Protein 5HN1 (pdb70)

GO terms:
  GO:0042802 identical protein binding (F, IPI)
  GO:0032715 negative regulation of interleukin-6 production (P, IGI)
  GO:0032720 negative regulation of tumor necrosis factor production (P, IGI)
  GO:0050727 regulation of inflammatory response (P, IGI)
  GO:0005576 extracellular region (C, EXP)
  GO:0005634 nucleus (C, EXP)
  GO:0032720 negative regulation of tumor necrosis factor production (P, IMP)
  GO:0005576 extracellular region (C, TAS)
  GO:0005654 nucleoplasm (C, TAS)
  GO:0005829 cytosol (C, TAS)
  GO:0005515 protein binding (F, IPI)
  GO:0005654 nucleoplasm (C, IDA)
  GO:0005829 cytosol (C, IDA)
  GO:0005634 nucleus (C, IPI)
  GO:0005737 cytoplasm (C, IPI)
  GO:0005149 interleukin-1 receptor binding (F, TAS)

Nearest PDB structures (foldseek):
  5hn1-assembly1_A  TM=1.006E+00  e=1.790E-30  Homo sapiens
  6ncu-assembly2_B  TM=9.871E-01  e=7.255E-25  Homo sapiens
  5hn1-assembly1_B  TM=9.601E-01  e=2.313E-24  Homo sapiens
  6ncu-assembly2_A-3  TM=9.778E-01  e=2.231E-23  Homo sapiens
  4p0l-assembly1_A  TM=8.828E-01  e=9.627E-11  Homo sapiens

Foldseek 3Di:
DFDDKDQAWAKFWKDFLLQWTWDADPNFIFTAGNDPPDDGWIKTKIFATAPPDDDPFATKMWIATPQQQKTWFWDQPVHDDIKIHIDRDGNNVLRPDDNVSNQRRIWHWDDDPQKTWTARSNDGLWTWFHDSDGGGGIITDNDDDDNSGRIIGTHHD/DDDDPFFWFKWWKAWPVCWTWDADPNFIFTARDDPPDDGWIKTKTFADDPVDDPPFATKIWIATPQQQKTWFWDDVHIKIHIDRHRNVVLSVDDNVSNQRRIWGWDAVQWIWTARRVDGLWTWFHDPDGGGGIIIDNDDRGRTIGIGGD

B-factor: mean 59.44, std 20.76, range [24.82, 154.14]

Structure (mmCIF, N/CA/C/O backbone):
data_5HN1
#
_entry.id   5HN1
#
_cell.length_a   59.578
_cell.length_b   103.505
_cell.length_c   77.531
_cell.angle_alpha   90.00
_cell.angle_beta   90.00
_cell.angle_gamma   90.00
#
_symmetry.space_group_name_H-M   'P 21 21 2'
#
loop_
_entity.id
_entity.type
_entity.pdbx_description
1 polymer Interleukin-37
2 non-polymer 'SULFATE ION'
3 water water
#
loop_
_atom_site.group_PDB
_atom_site.id
_atom_site.type_symbol
_atom_site.label_atom_id
_atom_site.label_alt_id
_atom_site.label_comp_id
_atom_site.label_asym_id
_atom_site.label_entity_id
_atom_site.label_seq_id
_atom_site.pdbx_PDB_ins_code
_atom_site.Cartn_x
_atom_site.Cartn_y
_atom_site.Cartn_z
_atom_site.occupancy
_atom_site.B_iso_or_equiv
_atom_site.auth_seq_id
_atom_site.auth_comp_id
_atom_site.auth_asym_id
_atom_site.auth_atom_id
_atom_site.pdbx_PDB_model_num
ATOM 1 N N . SER A 1 6 ? 15.965 26.407 60.106 1.00 74.47 49 SER A N 1
ATOM 2 C CA . SER A 1 6 ? 14.528 26.127 59.981 1.00 74.63 49 SER A CA 1
ATOM 3 C C . SER A 1 6 ? 13.903 25.891 61.361 1.00 74.75 49 SER A C 1
ATOM 4 O O . SER A 1 6 ? 14.490 25.133 62.139 1.00 72.57 49 SER A O 1
ATOM 7 N N . PRO A 1 7 ? 12.723 26.516 61.670 1.00 70.32 50 PRO A N 1
ATOM 8 C CA . PRO A 1 7 ? 12.102 26.333 62.998 1.00 67.47 50 PRO A CA 1
ATOM 9 C C . PRO A 1 7 ? 11.900 24.871 63.382 1.00 66.42 50 PRO A C 1
ATOM 10 O O . PRO A 1 7 ? 11.240 24.096 62.691 1.00 67.30 50 PRO A O 1
ATOM 14 N N . LYS A 1 8 ? 12.532 24.499 64.481 1.00 57.96 51 LYS A N 1
ATOM 15 C CA . LYS A 1 8 ? 12.440 23.169 65.031 1.00 56.03 51 LYS A CA 1
ATOM 16 C C . LYS A 1 8 ? 11.125 23.060 65.859 1.00 52.22 51 LYS A C 1
ATOM 17 O O . LYS A 1 8 ? 10.489 24.070 66.186 1.00 47.41 51 LYS A O 1
ATOM 23 N N . VAL A 1 9 ? 10.704 21.825 66.122 1.00 47.99 52 VAL A N 1
ATOM 24 C CA . VAL A 1 9 ? 9.499 21.468 66.864 1.00 46.80 52 VAL A CA 1
ATOM 25 C C . VAL A 1 9 ? 9.611 22.011 68.316 1.00 48.73 52 VAL A C 1
ATOM 26 O O . VAL A 1 9 ? 10.655 21.878 68.959 1.00 46.91 52 VAL A O 1
ATOM 30 N N . LYS A 1 10 ? 8.531 22.688 68.780 1.00 43.02 53 LYS A N 1
ATOM 31 C CA . LYS A 1 10 ? 8.426 23.268 70.109 1.00 40.60 53 LYS A CA 1
ATOM 32 C C . LYS A 1 10 ? 7.424 22.453 70.906 1.00 43.63 53 LYS A C 1
ATOM 33 O O . LYS A 1 10 ? 6.452 21.957 70.340 1.00 43.70 53 LYS A O 1
ATOM 39 N N . ASN A 1 11 ? 7.717 22.228 72.195 1.00 39.56 54 ASN A N 1
ATOM 40 C CA . ASN A 1 11 ? 6.856 21.443 73.087 1.00 39.83 54 ASN A CA 1
ATOM 41 C C . ASN A 1 11 ? 5.838 22.304 73.856 1.00 40.13 54 ASN A C 1
ATOM 42 O O . ASN A 1 11 ? 6.056 23.489 74.094 1.00 36.50 54 ASN A O 1
ATOM 47 N N . LEU A 1 12 ? 4.732 21.673 74.254 1.00 38.90 55 LEU A N 1
ATOM 48 C CA . LEU A 1 12 ? 3.640 22.278 75.026 1.00 38.21 55 LEU A CA 1
ATOM 49 C C . LEU A 1 12 ? 3.347 21.463 76.290 1.00 43.37 55 LEU A C 1
ATOM 50 O O . LEU A 1 12 ? 2.541 21.902 77.115 1.00 43.44 55 LEU A O 1
ATOM 55 N N . ASN A 1 13 ? 3.961 20.259 76.441 1.00 39.68 56 ASN A N 1
ATOM 56 C CA . ASN A 1 13 ? 3.691 19.452 77.638 1.00 40.80 56 ASN A CA 1
ATOM 57 C C . ASN A 1 13 ? 4.938 19.490 78.515 1.00 45.11 56 ASN A C 1
ATOM 58 O O . ASN A 1 13 ? 5.968 18.928 78.149 1.00 44.18 56 ASN A O 1
ATOM 63 N N . PRO A 1 14 ? 4.913 20.285 79.597 1.00 42.70 57 PRO A N 1
ATOM 64 C CA . PRO A 1 14 ? 6.139 20.484 80.381 1.00 40.84 57 PRO A CA 1
ATOM 65 C C . PRO A 1 14 ? 6.673 19.259 81.110 1.00 46.47 57 PRO A C 1
ATOM 66 O O . PRO A 1 14 ? 5.917 18.399 81.558 1.00 47.09 57 PRO A O 1
ATOM 70 N N . LYS A 1 15 ? 8.019 19.191 81.186 1.00 43.48 58 LYS A N 1
ATOM 71 C CA . LYS A 1 15 ? 8.769 18.246 82.012 1.00 42.63 58 LYS A CA 1
ATOM 72 C C . LYS A 1 15 ? 8.834 18.909 83.378 1.00 43.02 58 LYS A C 1
ATOM 73 O O . LYS A 1 15 ? 9.032 20.123 83.460 1.00 38.96 58 LYS A O 1
ATOM 79 N N . LYS A 1 16 ? 8.576 18.138 84.430 1.00 41.84 59 LYS A N 1
ATOM 80 C CA . LYS A 1 16 ? 8.529 18.612 85.813 1.00 41.33 59 LYS A CA 1
ATOM 81 C C . LYS A 1 16 ? 9.645 17.968 86.611 1.00 41.97 59 LYS A C 1
ATOM 82 O O . LYS A 1 16 ? 9.802 16.748 86.584 1.00 42.04 59 LYS A O 1
ATOM 88 N N . PHE A 1 17 ? 10.447 18.786 87.291 1.00 36.60 60 PHE A N 1
ATOM 89 C CA . PHE A 1 17 ? 11.597 18.282 88.038 1.00 36.00 60 PHE A CA 1
ATOM 90 C C . PHE A 1 17 ? 12.113 19.279 89.044 1.00 40.62 60 PHE A C 1
ATOM 91 O O . PHE A 1 17 ? 11.865 20.482 88.943 1.00 38.98 60 PHE A O 1
ATOM 99 N N . SER A 1 18 ? 12.874 18.758 90.013 1.00 38.67 61 SER A N 1
ATOM 100 C CA . SER A 1 18 ? 13.614 19.563 90.969 1.00 37.24 61 SER A CA 1
ATOM 101 C C . SER A 1 18 ? 15.031 19.699 90.392 1.00 39.79 61 SER A C 1
ATOM 102 O O . SER A 1 18 ? 15.444 18.867 89.576 1.00 39.57 61 SER A O 1
ATOM 105 N N . ILE A 1 19 ? 15.754 20.768 90.753 1.00 36.64 62 ILE A N 1
ATOM 106 C CA . ILE A 1 19 ? 17.125 20.977 90.267 1.00 34.54 62 ILE A CA 1
ATOM 107 C C . ILE A 1 19 ? 18.101 20.918 91.453 1.00 37.81 62 ILE A C 1
ATOM 108 O O . ILE A 1 19 ? 17.910 21.605 92.450 1.00 37.48 62 ILE A O 1
ATOM 113 N N . HIS A 1 20 ? 19.137 20.083 91.333 1.00 35.22 63 HIS A N 1
ATOM 114 C CA . HIS A 1 20 ? 20.155 19.905 92.376 1.00 35.56 63 HIS A CA 1
ATOM 115 C C . HIS A 1 20 ? 21.518 20.169 91.779 1.00 38.92 63 HIS A C 1
ATOM 116 O O . HIS A 1 20 ? 21.757 19.738 90.652 1.00 37.93 63 HIS A O 1
ATOM 123 N N . ASP A 1 21 ? 22.417 20.873 92.495 1.00 35.66 64 ASP A N 1
ATOM 124 C CA . ASP A 1 21 ? 23.785 21.047 91.959 1.00 35.21 64 ASP A CA 1
ATOM 125 C C . ASP A 1 21 ? 24.592 19.788 92.339 1.00 40.89 64 ASP A C 1
ATOM 126 O O . ASP A 1 21 ? 24.023 18.875 92.946 1.00 41.48 64 ASP A O 1
ATOM 131 N N . GLN A 1 22 ? 25.893 19.711 92.006 1.00 39.85 65 GLN A N 1
ATOM 132 C CA . GLN A 1 22 ? 26.651 18.514 92.381 1.00 41.00 65 GLN A CA 1
ATOM 133 C C . GLN A 1 22 ? 27.379 18.734 93.706 1.00 48.37 65 GLN A C 1
ATOM 134 O O . GLN A 1 22 ? 28.123 17.855 94.130 1.00 50.41 65 GLN A O 1
ATOM 140 N N . ASP A 1 23 ? 27.104 19.874 94.398 1.00 46.17 66 ASP A N 1
ATOM 141 C CA . ASP A 1 23 ? 27.709 20.209 95.690 1.00 47.18 66 ASP A CA 1
ATOM 142 C C . ASP A 1 23 ? 26.669 20.237 96.846 1.00 51.81 66 ASP A C 1
ATOM 143 O O . ASP A 1 23 ? 26.692 21.124 97.712 1.00 50.17 66 ASP A O 1
ATOM 148 N N . HIS A 1 24 ? 25.780 19.222 96.850 1.00 50.38 67 HIS A N 1
ATOM 149 C CA . HIS A 1 24 ? 24.760 18.927 97.867 1.00 51.53 67 HIS A CA 1
ATOM 150 C C . HIS A 1 24 ? 23.742 20.080 98.104 1.00 52.89 67 HIS A C 1
ATOM 151 O O . HIS A 1 24 ? 23.326 20.322 99.246 1.00 52.98 67 HIS A O 1
ATOM 158 N N . LYS A 1 25 ? 23.320 20.762 97.028 1.00 44.64 68 LYS A N 1
ATOM 159 C CA . LYS A 1 25 ? 22.361 21.844 97.195 1.00 42.77 68 LYS A CA 1
ATOM 160 C C . LYS A 1 25 ? 21.189 21.659 96.246 1.00 44.02 68 LYS A C 1
ATOM 161 O O . LYS A 1 25 ? 21.363 21.107 95.172 1.00 44.20 68 LYS A O 1
ATOM 167 N N . VAL A 1 26 ? 19.999 22.091 96.662 1.00 38.74 69 VAL A N 1
ATOM 168 C CA . VAL A 1 26 ? 18.771 22.026 95.872 1.00 37.20 69 VAL A CA 1
ATOM 169 C C . VAL A 1 26 ? 18.209 23.464 95.746 1.00 42.16 69 VAL A C 1
ATOM 170 O O . VAL A 1 26 ? 18.333 24.277 96.680 1.00 43.62 69 VAL A O 1
ATOM 174 N N . LEU A 1 27 ? 17.567 23.753 94.616 1.00 36.26 70 LEU A N 1
ATOM 175 C CA . LEU A 1 27 ? 16.994 25.073 94.338 1.00 35.06 70 LEU A CA 1
ATOM 176 C C . LEU A 1 27 ? 15.582 25.212 94.885 1.00 40.74 70 LEU A C 1
ATOM 177 O O . LEU A 1 27 ? 14.745 24.318 94.715 1.00 41.73 70 LEU A O 1
ATOM 182 N N . VAL A 1 28 ? 15.337 26.336 95.575 1.00 37.34 71 VAL A N 1
ATOM 183 C CA . VAL A 1 28 ? 14.053 26.681 96.179 1.00 39.54 71 VAL A CA 1
ATOM 184 C C . VAL A 1 28 ? 13.778 28.165 95.913 1.00 43.63 71 VAL A C 1
ATOM 185 O O . VAL A 1 28 ? 14.696 28.942 95.613 1.00 40.15 71 VAL A O 1
ATOM 189 N N . LEU A 1 29 ? 12.505 28.527 95.999 1.00 44.19 72 LEU A N 1
ATOM 190 C CA . LEU A 1 29 ? 12.014 29.895 95.870 1.00 46.56 72 LEU A CA 1
ATOM 191 C C . LEU A 1 29 ? 11.892 30.492 97.266 1.00 53.76 72 LEU A C 1
ATOM 192 O O . LEU A 1 29 ? 11.293 29.859 98.121 1.00 55.13 72 LEU A O 1
ATOM 197 N N . ASP A 1 30 ? 12.550 31.633 97.526 1.00 51.67 73 ASP A N 1
ATOM 198 C CA . ASP A 1 30 ? 12.513 32.309 98.808 1.00 55.33 73 ASP A CA 1
ATOM 199 C C . ASP A 1 30 ? 12.227 33.789 98.574 1.00 64.09 73 ASP A C 1
ATOM 200 O O . ASP A 1 30 ? 13.061 34.508 98.020 1.00 64.46 73 ASP A O 1
ATOM 205 N N . SER A 1 31 ? 11.015 34.227 98.962 1.00 64.58 74 SER A N 1
ATOM 206 C CA . SER A 1 31 ? 10.507 35.596 98.781 1.00 66.00 74 SER A CA 1
ATOM 207 C C . SER A 1 31 ? 10.733 36.068 97.314 1.00 64.14 74 SER A C 1
ATOM 208 O O . SER A 1 31 ? 11.389 37.087 97.064 1.00 64.03 74 SER A O 1
ATOM 211 N N . GLY A 1 32 ? 10.241 35.262 96.375 1.00 55.83 75 GLY A N 1
ATOM 212 C CA . GLY A 1 32 ? 10.328 35.530 94.943 1.00 53.82 75 GLY A CA 1
ATOM 213 C C . GLY A 1 32 ? 11.689 35.353 94.287 1.00 55.64 75 GLY A C 1
ATOM 214 O O . GLY A 1 32 ? 11.828 35.629 93.090 1.00 53.98 75 GLY A O 1
ATOM 215 N N . ASN A 1 33 ? 12.710 34.912 95.053 1.00 51.21 76 ASN A N 1
ATOM 216 C CA . ASN A 1 33 ? 14.048 34.689 94.520 1.00 48.51 76 ASN A CA 1
ATOM 217 C C . ASN A 1 33 ? 14.463 33.256 94.620 1.00 48.20 76 ASN A C 1
ATOM 218 O O . ASN A 1 33 ? 14.260 32.601 95.630 1.00 49.81 76 ASN A O 1
ATOM 223 N N . LEU A 1 34 ? 15.074 32.784 93.569 1.00 42.63 77 LEU A N 1
ATOM 224 C CA . LEU A 1 34 ? 15.624 31.446 93.470 1.00 40.93 77 LEU A CA 1
ATOM 225 C C . LEU A 1 34 ? 16.973 31.394 94.228 1.00 41.19 77 LEU A C 1
ATOM 226 O O . LEU A 1 34 ? 17.834 32.240 93.999 1.00 40.32 77 LEU A O 1
ATOM 231 N N . ILE A 1 35 ? 17.092 30.468 95.201 1.00 36.47 78 ILE A N 1
ATOM 232 C CA . ILE A 1 35 ? 18.280 30.244 96.041 1.00 36.29 78 ILE A CA 1
ATOM 233 C C . ILE A 1 35 ? 18.582 28.739 96.055 1.00 40.21 78 ILE A C 1
ATOM 234 O O . ILE A 1 35 ? 17.698 27.940 95.752 1.00 40.31 78 ILE A O 1
ATOM 239 N N . ALA A 1 36 ? 19.824 28.358 96.384 1.00 37.09 79 ALA A N 1
ATOM 240 C CA . ALA A 1 36 ? 20.235 26.964 96.567 1.00 36.00 79 ALA A CA 1
ATOM 241 C C . ALA A 1 36 ? 20.527 26.754 98.055 1.00 42.57 79 ALA A C 1
ATOM 242 O O . ALA A 1 36 ? 21.288 27.498 98.664 1.00 43.34 79 ALA A O 1
ATOM 244 N N . VAL A 1 37 ? 19.838 25.802 98.650 1.00 39.93 80 VAL A N 1
ATOM 245 C CA . VAL A 1 37 ? 19.914 25.483 100.071 1.00 40.02 80 VAL A CA 1
ATOM 246 C C . VAL A 1 37 ? 20.460 24.069 100.184 1.00 44.45 80 VAL A C 1
ATOM 247 O O . VAL A 1 37 ? 20.363 23.336 99.196 1.00 40.31 80 VAL A O 1
ATOM 251 N N . PRO A 1 38 ? 21.012 23.632 101.351 1.00 45.38 81 PRO A N 1
ATOM 252 C CA . PRO A 1 38 ? 21.495 22.240 101.427 1.00 46.20 81 PRO A CA 1
ATOM 253 C C . PRO A 1 38 ? 20.338 21.257 101.177 1.00 50.60 81 PRO A C 1
ATOM 254 O O . PRO A 1 38 ? 19.194 21.478 101.582 1.00 49.28 81 PRO A O 1
ATOM 258 N N . ASP A 1 39 ? 20.635 20.230 100.394 1.00 47.75 82 ASP A N 1
ATOM 259 C CA . ASP A 1 39 ? 19.693 19.211 99.958 1.00 47.89 82 ASP A CA 1
ATOM 260 C C . ASP A 1 39 ? 19.395 18.225 101.085 1.00 53.86 82 ASP A C 1
ATOM 261 O O . ASP A 1 39 ? 20.042 17.187 101.185 1.00 55.91 82 ASP A O 1
ATOM 266 N N . LYS A 1 40 ? 18.406 18.555 101.934 1.00 50.78 83 LYS A N 1
ATOM 267 C CA . LYS A 1 40 ? 17.979 17.752 103.084 1.00 51.92 83 LYS A CA 1
ATOM 268 C C . LYS A 1 40 ? 16.527 17.298 102.960 1.00 56.03 83 LYS A C 1
ATOM 269 O O . LYS A 1 40 ? 15.749 17.901 102.223 1.00 52.83 83 LYS A O 1
ATOM 275 N N . ASN A 1 41 ? 16.163 16.244 103.710 1.00 56.29 84 ASN A N 1
ATOM 276 C CA . ASN A 1 41 ? 14.827 15.636 103.761 1.00 58.10 84 ASN A CA 1
ATOM 277 C C . ASN A 1 41 ? 13.716 16.630 104.135 1.00 61.46 84 ASN A C 1
ATOM 278 O O . ASN A 1 41 ? 12.589 16.475 103.671 1.00 62.08 84 ASN A O 1
ATOM 283 N N . TYR A 1 42 ? 14.020 17.630 104.985 1.00 55.68 85 TYR A N 1
ATOM 284 C CA . TYR A 1 42 ? 13.024 18.609 105.434 1.00 54.55 85 TYR A CA 1
ATOM 285 C C . TYR A 1 42 ? 12.830 19.734 104.409 1.00 55.87 85 TYR A C 1
ATOM 286 O O . TYR A 1 42 ? 12.079 20.674 104.671 1.00 56.04 85 TYR A O 1
ATOM 295 N N . ILE A 1 43 ? 13.484 19.639 103.246 1.00 48.93 86 ILE A N 1
ATOM 296 C CA . ILE A 1 43 ? 13.349 20.662 102.235 1.00 46.78 86 ILE A CA 1
ATOM 297 C C . ILE A 1 43 ? 12.326 20.233 101.172 1.00 51.14 86 ILE A C 1
ATOM 298 O O . ILE A 1 43 ? 12.310 19.078 100.739 1.00 49.77 86 ILE A O 1
ATOM 303 N N . ARG A 1 44 ? 11.444 21.181 100.809 1.00 48.75 87 ARG A N 1
ATOM 304 C CA . ARG A 1 44 ? 10.444 21.072 99.749 1.00 48.38 87 ARG A CA 1
ATOM 305 C C . ARG A 1 44 ? 11.078 21.708 98.497 1.00 51.39 87 ARG A C 1
ATOM 306 O O . ARG A 1 44 ? 11.171 22.939 98.415 1.00 50.21 87 ARG A O 1
ATOM 314 N N . PRO A 1 45 ? 11.644 20.904 97.570 1.00 47.60 88 PRO A N 1
ATOM 315 C CA . PRO A 1 45 ? 12.309 21.499 96.395 1.00 44.68 88 PRO A CA 1
ATOM 316 C C . PRO A 1 45 ? 11.359 22.252 95.483 1.00 47.99 88 PRO A C 1
ATOM 317 O O . PRO A 1 45 ? 10.167 21.941 95.441 1.00 49.35 88 PRO A O 1
ATOM 321 N N . GLU A 1 46 ? 11.885 23.246 94.760 1.00 41.79 89 GLU A N 1
ATOM 322 C CA . GLU A 1 46 ? 11.104 23.968 93.770 1.00 40.25 89 GLU A CA 1
ATOM 323 C C . GLU A 1 46 ? 10.939 23.032 92.569 1.00 40.12 89 GLU A C 1
ATOM 324 O O . GLU A 1 46 ? 11.879 22.358 92.174 1.00 36.63 89 GLU A O 1
ATOM 330 N N . ILE A 1 47 ? 9.729 22.935 92.064 1.00 39.68 90 ILE A N 1
ATOM 331 C CA . ILE A 1 47 ? 9.394 22.083 90.943 1.00 39.46 90 ILE A CA 1
ATOM 332 C C . ILE A 1 47 ? 9.358 22.954 89.730 1.00 41.03 90 ILE A C 1
ATOM 333 O O . ILE A 1 47 ? 8.456 23.768 89.565 1.00 43.76 90 ILE A O 1
ATOM 338 N N . PHE A 1 48 ? 10.377 22.803 88.917 1.00 34.22 91 PHE A N 1
ATOM 339 C CA . PHE A 1 48 ? 10.555 23.465 87.644 1.00 32.94 91 PHE A CA 1
ATOM 340 C C . PHE A 1 48 ? 9.718 22.802 86.582 1.00 36.74 91 PHE A C 1
ATOM 341 O O . PHE A 1 48 ? 9.502 21.587 86.605 1.00 35.17 91 PHE A O 1
ATOM 349 N N . PHE A 1 49 ? 9.235 23.625 85.663 1.00 35.63 92 PHE A N 1
ATOM 350 C CA . PHE A 1 49 ? 8.462 23.245 84.481 1.00 36.59 92 PHE A CA 1
ATOM 351 C C . PHE A 1 49 ? 9.351 23.594 83.286 1.00 40.36 92 PHE A C 1
ATOM 352 O O . PHE A 1 49 ? 9.858 24.723 83.209 1.00 39.07 92 PHE A O 1
ATOM 360 N N . ALA A 1 50 ? 9.686 22.615 82.452 1.00 37.61 93 ALA A N 1
ATOM 361 C CA . ALA A 1 50 ? 10.580 22.946 81.326 1.00 37.37 93 ALA A CA 1
ATOM 362 C C . ALA A 1 50 ? 10.018 22.532 79.983 1.00 39.85 93 ALA A C 1
ATOM 363 O O . ALA A 1 50 ? 9.421 21.460 79.862 1.00 42.17 93 ALA A O 1
ATOM 365 N N . LEU A 1 51 ? 10.220 23.374 78.966 1.00 33.42 94 LEU A N 1
ATOM 366 C CA . LEU A 1 51 ? 9.761 23.057 77.615 1.00 31.80 94 LEU A CA 1
ATOM 367 C C . LEU A 1 51 ? 10.863 23.167 76.611 1.00 34.89 94 LEU A C 1
ATOM 368 O O . LEU A 1 51 ? 11.531 24.208 76.561 1.00 33.49 94 LEU A O 1
ATOM 373 N N . ALA A 1 52 ? 10.993 22.148 75.733 1.00 32.17 95 ALA A N 1
ATOM 374 C CA . ALA A 1 52 ? 11.891 22.240 74.591 1.00 33.80 95 ALA A CA 1
ATOM 375 C C . ALA A 1 52 ? 11.358 23.347 73.677 1.00 39.13 95 ALA A C 1
ATOM 376 O O . ALA A 1 52 ? 10.153 23.385 73.388 1.00 39.52 95 ALA A O 1
ATOM 378 N N . SER A 1 53 ? 12.229 24.268 73.277 1.00 34.36 96 SER A N 1
ATOM 379 C CA . SER A 1 53 ? 11.828 25.328 72.388 1.00 34.16 96 SER A CA 1
ATOM 380 C C . SER A 1 53 ? 12.728 25.269 71.131 1.00 42.91 96 SER A C 1
ATOM 381 O O . SER A 1 53 ? 13.292 24.214 70.802 1.00 44.73 96 SER A O 1
ATOM 384 N N . SER A 1 54 ? 12.806 26.363 70.402 1.00 39.56 97 SER A N 1
ATOM 385 C CA . SER A 1 54 ? 13.546 26.446 69.157 1.00 39.47 97 SER A CA 1
ATOM 386 C C . SER A 1 54 ? 14.239 27.782 69.090 1.00 44.54 97 SER A C 1
ATOM 387 O O . SER A 1 54 ? 13.739 28.768 69.647 1.00 42.82 97 SER A O 1
ATOM 390 N N . LEU A 1 55 ? 15.360 27.839 68.373 1.00 44.25 98 LEU A N 1
ATOM 391 C CA . LEU A 1 55 ? 16.077 29.083 68.140 1.00 46.31 98 LEU A CA 1
ATOM 392 C C . LEU A 1 55 ? 16.856 28.899 66.837 1.00 55.23 98 LEU A C 1
ATOM 393 O O . LEU A 1 55 ? 17.811 28.120 66.788 1.00 55.25 98 LEU A O 1
ATOM 398 N N . SER A 1 56 ? 16.373 29.529 65.758 1.00 55.44 99 SER A N 1
ATOM 399 C CA . SER A 1 56 ? 16.939 29.384 64.411 1.00 58.53 99 SER A CA 1
ATOM 400 C C . SER A 1 56 ? 18.343 29.968 64.283 1.00 66.39 99 SER A C 1
ATOM 401 O O . SER A 1 56 ? 19.136 29.454 63.502 1.00 66.39 99 SER A O 1
ATOM 404 N N . SER A 1 57 ? 18.642 31.026 65.044 1.00 65.70 100 SER A N 1
ATOM 405 C CA . SER A 1 57 ? 19.932 31.722 65.039 1.00 67.72 100 SER A CA 1
ATOM 406 C C . SER A 1 57 ? 21.053 30.964 65.799 1.00 72.52 100 SER A C 1
ATOM 407 O O . SER A 1 57 ? 22.214 31.373 65.685 1.00 73.20 100 SER A O 1
ATOM 410 N N . ALA A 1 58 ? 20.721 29.894 66.572 1.00 68.18 101 ALA A N 1
ATOM 411 C CA . ALA A 1 58 ? 21.698 29.116 67.364 1.00 67.82 101 ALA A CA 1
ATOM 412 C C . ALA A 1 58 ? 22.722 28.369 66.479 1.00 74.59 101 ALA A C 1
ATOM 413 O O . ALA A 1 58 ? 22.346 27.819 65.434 1.00 74.70 101 ALA A O 1
ATOM 415 N N . SER A 1 59 ? 24.015 28.341 66.907 1.00 71.35 102 SER A N 1
ATOM 416 C CA . SER A 1 59 ? 25.042 27.617 66.140 1.00 72.18 102 SER A CA 1
ATOM 417 C C . SER A 1 59 ? 25.115 26.134 66.608 1.00 73.65 102 SER A C 1
ATOM 418 O O . SER A 1 59 ? 24.471 25.739 67.602 1.00 70.66 102 SER A O 1
ATOM 421 N N . ALA A 1 60 ? 25.823 25.319 65.797 1.00 70.39 103 ALA A N 1
ATOM 422 C CA . ALA A 1 60 ? 25.978 23.862 65.849 1.00 69.63 103 ALA A CA 1
ATOM 423 C C . ALA A 1 60 ? 26.433 23.285 67.192 1.00 69.09 103 ALA A C 1
ATOM 424 O O . ALA A 1 60 ? 26.010 22.173 67.532 1.00 69.46 103 ALA A O 1
ATOM 426 N N . GLU A 1 61 ? 27.311 23.999 67.923 1.00 61.73 104 GLU A N 1
ATOM 427 C CA . GLU A 1 61 ? 27.921 23.515 69.156 1.00 59.31 104 GLU A CA 1
ATOM 428 C C . GLU A 1 61 ? 27.048 23.702 70.424 1.00 57.03 104 GLU A C 1
ATOM 429 O O . GLU A 1 61 ? 27.274 22.988 71.399 1.00 55.47 104 GLU A O 1
ATOM 435 N N . LYS A 1 62 ? 26.091 24.654 70.431 1.00 50.69 105 LYS A N 1
ATOM 436 C CA . LYS A 1 62 ? 25.191 24.914 71.581 1.00 47.51 105 LYS A CA 1
ATOM 437 C C . LYS A 1 62 ? 24.267 23.712 71.841 1.00 48.02 105 LYS A C 1
ATOM 438 O O . LYS A 1 62 ? 23.956 22.991 70.903 1.00 48.41 105 LYS A O 1
ATOM 444 N N . GLY A 1 63 ? 23.848 23.513 73.094 1.00 43.31 106 GLY A N 1
ATOM 445 C CA . GLY A 1 63 ? 22.937 22.435 73.480 1.00 42.67 106 GLY A CA 1
ATOM 446 C C . GLY A 1 63 ? 21.482 22.642 73.052 1.00 45.46 106 GLY A C 1
ATOM 447 O O . GLY A 1 63 ? 21.184 23.475 72.193 1.00 44.46 106 GLY A O 1
ATOM 448 N N . SER A 1 64 ? 20.562 21.890 73.657 1.00 41.08 107 SER A N 1
ATOM 449 C CA . SER A 1 64 ? 19.125 21.932 73.351 1.00 40.59 107 SER A CA 1
ATOM 450 C C . SER A 1 64 ? 18.439 23.193 73.915 1.00 39.65 107 SER A C 1
ATOM 451 O O . SER A 1 64 ? 18.404 23.349 75.139 1.00 37.12 107 SER A O 1
ATOM 454 N N . PRO A 1 65 ? 17.838 24.052 73.043 1.00 34.97 108 PRO A N 1
ATOM 455 C CA . PRO A 1 65 ? 17.114 25.241 73.550 1.00 33.86 108 PRO A CA 1
ATOM 456 C C . PRO A 1 65 ? 15.878 24.877 74.413 1.00 38.35 108 PRO A C 1
ATOM 457 O O . PRO A 1 65 ? 14.991 24.146 73.986 1.00 38.72 108 PRO A O 1
ATOM 461 N N . ILE A 1 66 ? 15.852 25.354 75.656 1.00 34.43 109 ILE A N 1
ATOM 462 C CA . ILE A 1 66 ? 14.730 25.071 76.562 1.00 34.16 109 ILE A CA 1
ATOM 463 C C . ILE A 1 66 ? 14.251 26.350 77.262 1.00 39.38 109 ILE A C 1
ATOM 464 O O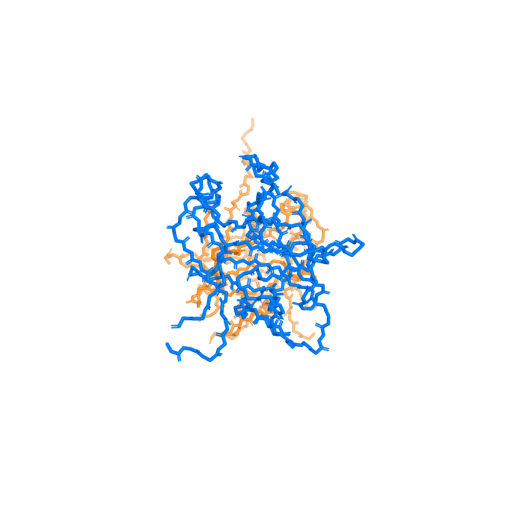 . ILE A 1 66 ? 15.002 27.325 77.406 1.00 38.89 109 ILE A O 1
ATOM 469 N N . LEU A 1 67 ? 12.981 26.327 77.669 1.00 37.34 110 LEU A N 1
ATOM 470 C CA . LEU A 1 67 ? 12.355 27.361 78.495 1.00 37.41 110 LEU A CA 1
ATOM 471 C C . LEU A 1 67 ? 12.166 26.774 79.874 1.00 39.65 110 LEU A C 1
ATOM 472 O O . LEU A 1 67 ? 11.908 25.574 79.968 1.00 39.51 110 LEU A O 1
ATOM 477 N N . LEU A 1 68 ? 12.350 27.585 80.937 1.00 35.64 111 LEU A N 1
ATOM 478 C CA . LEU A 1 68 ? 12.261 27.145 82.331 1.00 36.41 111 LEU A CA 1
ATOM 479 C C . LEU A 1 68 ? 11.344 28.000 83.148 1.00 41.24 111 LEU A C 1
ATOM 480 O O . LEU A 1 68 ? 11.528 29.219 83.235 1.00 42.14 111 LEU A O 1
ATOM 485 N N . GLY A 1 69 ? 10.378 27.357 83.766 1.00 36.77 112 GLY A N 1
ATOM 486 C CA . GLY A 1 69 ? 9.413 28.061 84.586 1.00 38.24 112 GLY A CA 1
ATOM 487 C C . GLY A 1 69 ? 9.387 27.581 86.017 1.00 41.08 112 GLY A C 1
ATOM 488 O O . GLY A 1 69 ? 9.809 26.456 86.307 1.00 38.30 112 GLY A O 1
ATOM 489 N N . VAL A 1 70 ? 8.913 28.452 86.916 1.00 39.47 113 VAL A N 1
ATOM 490 C CA . VAL A 1 70 ? 8.718 28.135 88.337 1.00 40.89 113 VAL A CA 1
ATOM 491 C C . VAL A 1 70 ? 7.278 28.427 88.719 1.00 43.30 113 VAL A C 1
ATOM 492 O O . VAL A 1 70 ? 6.559 29.055 87.933 1.00 42.07 113 VAL A O 1
ATOM 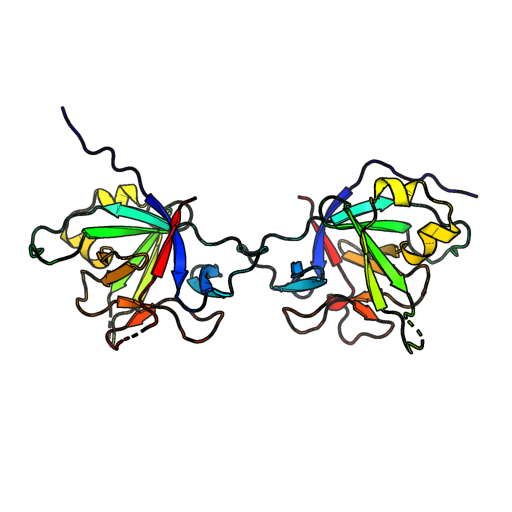496 N N . SER A 1 71 ? 6.859 27.959 89.930 1.00 43.10 114 SER A N 1
ATOM 497 C CA . SER A 1 71 ? 5.496 28.090 90.503 1.00 44.99 114 SER A CA 1
ATOM 498 C C . SER A 1 71 ? 4.449 27.646 89.482 1.00 50.24 114 SER A C 1
ATOM 499 O O . SER A 1 71 ? 3.611 28.448 89.054 1.00 51.23 114 SER A O 1
ATOM 502 N N . LYS A 1 72 ? 4.543 26.365 89.057 1.00 46.04 115 LYS A N 1
ATOM 503 C CA . LYS A 1 72 ? 3.688 25.706 88.058 1.00 46.94 115 LYS A CA 1
ATOM 504 C C . LYS A 1 72 ? 3.679 26.459 86.705 1.00 49.67 115 LYS A C 1
ATOM 505 O O . LYS A 1 72 ? 2.643 26.470 86.034 1.00 50.55 115 LYS A O 1
ATOM 511 N N . GLY A 1 73 ? 4.820 27.070 86.335 1.00 42.50 116 GLY A N 1
ATOM 512 C CA . GLY A 1 73 ? 4.985 27.841 85.108 1.00 40.16 116 GLY A CA 1
ATOM 513 C C . GLY A 1 73 ? 4.339 29.211 85.129 1.00 45.50 116 GLY A C 1
ATOM 514 O O . GLY A 1 73 ? 3.932 29.709 84.087 1.00 47.52 116 GLY A O 1
ATOM 515 N N . GLU A 1 74 ? 4.224 29.834 86.299 1.00 43.58 117 GLU A N 1
ATOM 516 C CA . GLU A 1 74 ? 3.620 31.169 86.440 1.00 44.35 117 GLU A CA 1
ATOM 517 C C . GLU A 1 74 ? 4.682 32.250 86.379 1.00 47.69 117 GLU A C 1
ATOM 518 O O . GLU A 1 74 ? 4.349 33.419 86.172 1.00 47.29 117 GLU A O 1
ATOM 524 N N . PHE A 1 75 ? 5.968 31.854 86.583 1.00 43.38 118 PHE A N 1
ATOM 525 C CA . PHE A 1 75 ? 7.123 32.722 86.453 1.00 42.60 118 PHE A CA 1
ATOM 526 C C . PHE A 1 75 ? 8.134 32.035 85.557 1.00 46.24 118 PHE A C 1
ATOM 527 O O . PHE A 1 75 ? 8.328 30.824 85.676 1.00 46.13 118 PHE A O 1
ATOM 535 N N . CYS A 1 76 ? 8.814 32.796 84.697 1.00 40.88 119 CYS A N 1
ATOM 536 C CA . CYS A 1 76 ? 9.807 32.196 83.828 1.00 39.15 119 CYS A CA 1
ATOM 537 C C . CYS A 1 76 ? 11.203 32.852 84.017 1.00 40.11 119 CYS A C 1
ATOM 538 O O . CYS A 1 76 ? 11.314 34.070 84.212 1.00 37.39 119 CYS A O 1
ATOM 541 N N . LEU A 1 77 ? 12.256 32.009 84.001 1.00 35.93 120 LEU A N 1
ATOM 542 C CA . LEU A 1 77 ? 13.653 32.432 84.125 1.00 35.72 120 LEU A CA 1
ATOM 543 C C . LEU A 1 77 ? 14.129 33.085 82.853 1.00 38.35 120 LEU A C 1
ATOM 544 O O . LEU A 1 77 ? 13.846 32.578 81.767 1.00 36.59 120 LEU A O 1
ATOM 549 N N . TYR A 1 78 ? 14.861 34.188 82.968 1.00 34.83 121 TYR A N 1
ATOM 550 C CA . TYR A 1 78 ? 15.489 34.793 81.802 1.00 34.53 121 TYR A CA 1
ATOM 551 C C . TYR A 1 78 ? 16.877 35.371 82.194 1.00 38.58 121 TYR A C 1
ATOM 552 O O . TYR A 1 78 ? 17.169 35.514 83.374 1.00 35.81 121 TYR A O 1
ATOM 561 N N . CYS A 1 79 ? 17.720 35.682 81.200 1.00 39.58 122 CYS A N 1
ATOM 562 C CA . CYS A 1 79 ? 19.032 36.259 81.450 1.00 42.00 122 CYS A CA 1
ATOM 563 C C . CYS A 1 79 ? 19.180 37.532 80.620 1.00 48.10 122 CYS A C 1
ATOM 564 O O . CYS A 1 79 ? 18.941 37.490 79.429 1.00 47.83 122 CYS A O 1
ATOM 567 N N . ASP A 1 80 ? 19.509 38.675 81.264 1.00 47.92 123 ASP A N 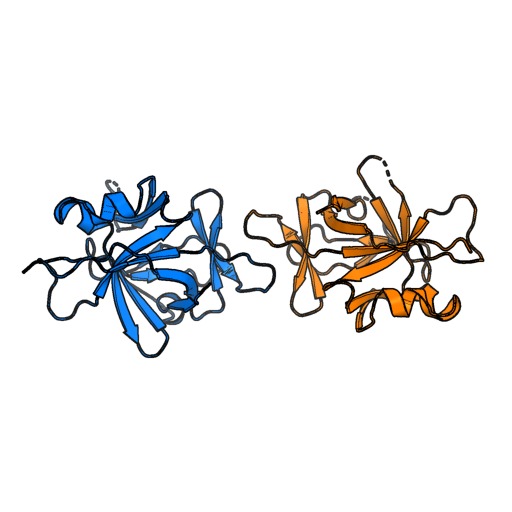1
ATOM 568 C CA . ASP A 1 80 ? 19.692 39.957 80.574 1.00 50.35 123 ASP A CA 1
ATOM 569 C C . ASP A 1 80 ? 20.694 40.861 81.320 1.00 55.31 123 ASP A C 1
ATOM 570 O O . ASP A 1 80 ? 21.005 40.611 82.473 1.00 52.84 123 ASP A O 1
ATOM 575 N N . LYS A 1 81 ? 21.199 41.896 80.637 1.00 57.36 124 LYS A N 1
ATOM 576 C CA . LYS A 1 81 ? 22.089 42.928 81.175 1.00 60.59 124 LYS A CA 1
ATOM 577 C C . LYS A 1 81 ? 21.213 44.127 81.542 1.00 70.40 124 LYS A C 1
ATOM 578 O O . LYS A 1 81 ? 20.953 44.987 80.694 1.00 71.99 124 LYS A O 1
ATOM 584 N N . ASP A 1 82 ? 20.688 44.129 82.787 1.00 69.09 125 ASP A N 1
ATOM 585 C CA . ASP A 1 82 ? 19.789 45.164 83.302 1.00 115.67 125 ASP A CA 1
ATOM 586 C C . ASP A 1 82 ? 20.531 46.488 83.504 1.00 145.80 125 ASP A C 1
ATOM 587 O O . ASP A 1 82 ? 19.939 47.562 83.419 1.00 109.39 125 ASP A O 1
ATOM 592 N N . GLY A 1 84 ? 22.155 50.067 82.803 1.00 97.17 127 GLY A N 1
ATOM 593 C CA . GLY A 1 84 ? 23.593 50.248 82.653 1.00 97.96 127 GLY A CA 1
ATOM 594 C C . GLY A 1 84 ? 24.432 49.290 83.480 1.00 100.72 127 GLY A C 1
ATOM 595 O O . GLY A 1 84 ? 25.413 49.708 84.106 1.00 101.92 127 GLY A O 1
ATOM 596 N N . GLN A 1 85 ? 24.059 47.988 83.477 1.00 94.01 128 GLN A N 1
ATOM 597 C CA . GLN A 1 85 ? 24.763 46.923 84.200 1.00 91.10 128 GLN A CA 1
ATOM 598 C C . GLN A 1 85 ? 25.989 46.449 83.422 1.00 93.62 128 GLN A C 1
ATOM 599 O O . GLN A 1 85 ? 26.006 46.514 82.189 1.00 93.67 128 GLN A O 1
ATOM 605 N N . SER A 1 86 ? 27.007 45.963 84.149 1.00 88.54 129 SER A N 1
ATOM 606 C CA . SER A 1 86 ? 28.272 45.492 83.581 1.00 87.47 129 SER A CA 1
ATOM 607 C C . SER A 1 86 ? 28.189 44.053 83.067 1.00 85.92 129 SER A C 1
ATOM 608 O O . SER A 1 86 ? 28.786 43.740 82.033 1.00 86.51 129 SER A O 1
ATOM 611 N N . HIS A 1 87 ? 27.475 43.179 83.799 1.00 76.26 130 HIS A N 1
ATOM 612 C CA . HIS A 1 87 ? 27.368 41.759 83.480 1.00 70.80 130 HIS A CA 1
ATOM 613 C C . HIS A 1 87 ? 25.912 41.270 83.379 1.00 66.48 130 HIS A C 1
ATOM 614 O O . HIS A 1 87 ? 25.034 41.852 84.016 1.00 66.55 130 HIS A O 1
ATOM 621 N N . PRO A 1 88 ? 25.637 40.160 82.642 1.00 55.83 131 PRO A N 1
ATOM 622 C CA . PRO A 1 88 ? 24.268 39.621 82.618 1.00 52.18 131 PRO A CA 1
ATOM 623 C C . PRO A 1 88 ? 23.849 39.077 83.985 1.00 50.46 131 PRO A C 1
ATOM 624 O O . PRO A 1 88 ? 24.708 3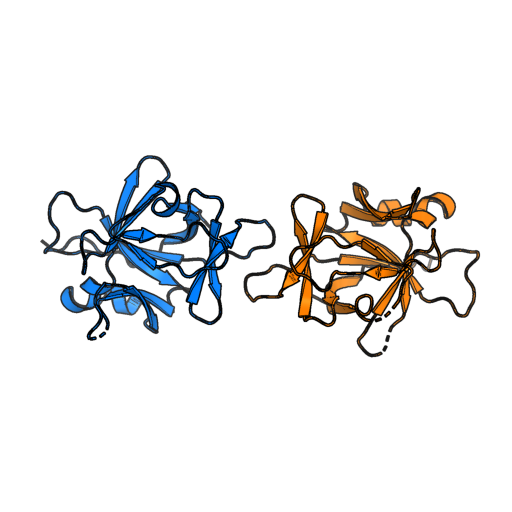8.724 84.791 1.00 47.89 131 PRO A O 1
ATOM 628 N N . SER A 1 89 ? 22.536 39.018 84.255 1.00 44.85 132 SER A N 1
ATOM 629 C CA . SER A 1 89 ? 22.060 38.442 85.503 1.00 43.61 132 SER A CA 1
ATOM 630 C C . SER A 1 89 ? 20.877 37.520 85.246 1.00 42.76 132 SER A C 1
ATOM 631 O O . SER A 1 89 ? 20.219 37.634 84.210 1.00 42.65 132 SER A O 1
ATOM 634 N N . LEU A 1 90 ? 20.661 36.557 86.167 1.00 36.34 133 LEU A N 1
ATOM 635 C CA . LEU A 1 90 ? 19.554 35.608 86.137 1.00 35.55 133 LEU A CA 1
ATOM 636 C C . LEU A 1 90 ? 18.348 36.249 86.823 1.00 42.74 133 LEU A C 1
ATOM 637 O O . LEU A 1 90 ? 18.499 36.765 87.922 1.00 44.09 133 LEU A O 1
ATOM 642 N N . GLN A 1 91 ? 17.179 36.273 86.155 1.00 39.85 134 GLN A N 1
ATOM 643 C CA . GLN A 1 91 ? 15.978 36.944 86.666 1.00 41.02 134 GLN A CA 1
ATOM 644 C C . GLN A 1 91 ? 14.683 36.133 86.446 1.00 44.57 134 GLN A C 1
ATOM 645 O O . GLN A 1 91 ? 14.703 35.103 85.777 1.00 44.31 134 GLN A O 1
ATOM 651 N N . LEU A 1 92 ? 13.571 36.605 87.030 1.00 41.24 135 LEU A N 1
ATOM 652 C CA . LEU A 1 92 ? 12.251 35.999 86.935 1.00 40.80 135 LEU A CA 1
ATOM 653 C C . LEU A 1 92 ? 11.240 37.005 86.492 1.00 46.61 135 LEU A C 1
ATOM 654 O O . LEU A 1 92 ? 11.189 38.119 87.020 1.00 49.13 135 LEU A O 1
ATOM 659 N N . LYS A 1 93 ? 10.429 36.612 85.517 1.00 42.72 136 LYS A N 1
ATOM 660 C CA . LYS A 1 93 ? 9.353 37.446 85.001 1.00 44.90 136 LYS A CA 1
ATOM 661 C C . LYS A 1 93 ? 8.025 36.775 85.285 1.00 48.95 136 LYS A C 1
ATOM 662 O O . LYS A 1 93 ? 7.893 35.562 85.077 1.00 46.45 136 LYS A O 1
ATOM 668 N N . LYS A 1 94 ? 7.037 37.559 85.736 1.00 47.31 137 LYS A N 1
ATOM 669 C CA . LYS A 1 94 ? 5.708 37.016 85.912 1.00 48.20 137 LYS A CA 1
ATOM 670 C C . LYS A 1 94 ? 5.076 36.906 84.514 1.00 54.08 137 LYS A C 1
ATOM 671 O O . LYS A 1 94 ? 4.613 37.899 83.944 1.00 57.07 137 LYS A O 1
ATOM 677 N N . GLU A 1 95 ? 5.141 35.699 83.949 1.00 49.06 138 GLU A N 1
ATOM 678 C CA . GLU A 1 95 ? 4.614 35.332 82.634 1.00 49.20 138 GLU A CA 1
ATOM 679 C C . GLU A 1 95 ? 4.328 33.823 82.622 1.00 50.04 138 GLU A C 1
ATOM 680 O O . GLU A 1 95 ? 5.127 33.038 83.153 1.00 47.96 138 GLU A O 1
ATOM 686 N N . LYS A 1 96 ? 3.214 33.417 82.005 1.00 45.51 139 LYS A N 1
ATOM 687 C CA . LYS A 1 96 ? 2.863 32.003 81.871 1.00 44.09 139 LYS A CA 1
ATOM 688 C C . LYS A 1 96 ? 3.785 31.326 80.869 1.00 46.29 139 LYS A C 1
ATOM 689 O O . LYS A 1 96 ? 3.980 31.842 79.766 1.00 45.77 139 LYS A O 1
ATOM 695 N N . LEU A 1 97 ? 4.348 30.168 81.260 1.00 41.09 140 LEU A N 1
ATOM 696 C CA . LEU A 1 97 ? 5.247 29.366 80.445 1.00 39.30 140 LEU A CA 1
ATOM 697 C C . LEU A 1 97 ? 4.600 29.003 79.098 1.00 44.82 140 LEU A C 1
ATOM 698 O O . LEU A 1 97 ? 5.265 29.081 78.063 1.00 43.43 140 LEU A O 1
ATOM 703 N N . MET A 1 98 ? 3.293 28.702 79.109 1.00 44.26 141 MET A N 1
ATOM 704 C CA . MET A 1 98 ? 2.500 28.377 77.917 1.00 46.59 141 MET A CA 1
ATOM 705 C C . MET A 1 98 ? 2.409 29.570 76.974 1.00 50.30 141 MET A C 1
ATOM 706 O O . MET A 1 98 ? 2.466 29.367 75.770 1.00 50.82 141 MET A O 1
ATOM 711 N N . LYS A 1 99 ? 2.293 30.807 77.507 1.00 46.96 142 LYS A N 1
ATOM 712 C CA . LYS A 1 99 ? 2.265 32.013 76.670 1.00 47.73 142 LYS A CA 1
ATOM 713 C C . LYS A 1 99 ? 3.622 32.226 76.061 1.00 48.99 142 LYS A C 1
ATOM 714 O O . LYS A 1 99 ? 3.705 32.510 74.879 1.00 50.52 142 LYS A O 1
ATOM 720 N N . LEU A 1 100 ? 4.690 32.085 76.868 1.00 42.49 143 LEU A N 1
ATOM 721 C CA . LEU A 1 100 ? 6.047 32.309 76.413 1.00 40.16 143 LEU A CA 1
ATOM 722 C C . LEU A 1 100 ? 6.428 31.345 75.250 1.00 43.07 143 LEU A C 1
ATOM 723 O O . LEU A 1 100 ? 7.041 31.787 74.270 1.00 43.44 143 LEU A O 1
ATOM 728 N N . ALA A 1 101 ? 6.010 30.075 75.330 1.00 37.79 144 ALA A N 1
ATOM 729 C CA . ALA A 1 101 ? 6.283 29.066 74.309 1.00 37.70 144 ALA A CA 1
ATOM 730 C C . ALA A 1 101 ? 5.686 29.431 72.932 1.00 44.66 144 ALA A C 1
ATOM 731 O O . ALA A 1 101 ? 6.273 29.111 71.895 1.00 44.63 144 ALA A O 1
ATOM 733 N N . ALA A 1 102 ? 4.529 30.107 72.932 1.00 43.33 145 ALA A N 1
ATOM 734 C CA . ALA A 1 102 ? 3.809 30.502 71.731 1.00 44.33 145 ALA A CA 1
ATOM 735 C C . ALA A 1 102 ? 4.205 31.921 71.255 1.00 47.97 145 ALA A C 1
ATOM 736 O O . ALA A 1 102 ? 3.585 32.453 70.340 1.00 48.02 145 ALA A O 1
ATOM 738 N N . GLN A 1 103 ? 5.249 32.507 71.842 1.00 46.24 146 GLN A N 1
ATOM 739 C CA . GLN A 1 103 ? 5.746 33.833 71.441 1.00 47.74 146 GLN A CA 1
ATOM 740 C C . GLN A 1 103 ? 6.708 33.703 70.277 1.00 51.36 146 GLN A C 1
ATOM 741 O O . GLN A 1 103 ? 7.269 32.624 70.070 1.00 49.11 146 GLN A O 1
ATOM 747 N N . LYS A 1 104 ? 6.947 34.820 69.556 1.00 50.09 147 LYS A N 1
ATOM 748 C CA . LYS A 1 104 ? 7.906 34.896 68.451 1.00 49.86 147 LYS A CA 1
ATOM 749 C C . LYS A 1 104 ? 9.318 34.714 69.018 1.00 50.48 147 LYS A C 1
ATOM 750 O O . LYS A 1 104 ? 9.551 35.026 70.177 1.00 48.48 147 LYS A O 1
ATOM 753 N N . GLU A 1 105 ? 10.237 34.190 68.210 1.00 48.04 148 GLU A N 1
ATOM 754 C CA . GLU A 1 105 ? 11.633 33.871 68.559 1.00 46.47 148 GLU A CA 1
ATOM 755 C C . GLU A 1 105 ? 12.386 35.019 69.278 1.00 51.04 148 GLU A C 1
ATOM 756 O O . GLU A 1 105 ? 13.102 34.764 70.260 1.00 48.56 148 GLU A O 1
ATOM 762 N N . SER A 1 106 ? 12.234 36.262 68.793 1.00 51.16 149 SER A N 1
ATOM 763 C CA . SER A 1 106 ? 12.916 37.418 69.386 1.00 51.85 149 SER A CA 1
ATOM 764 C C . SER A 1 106 ? 12.428 37.653 70.829 1.00 54.47 149 SER A C 1
ATOM 765 O O . SER A 1 106 ? 13.249 37.992 71.687 1.00 54.98 149 SER A O 1
ATOM 768 N N . ALA A 1 107 ? 11.117 37.418 71.105 1.00 49.11 150 ALA A N 1
ATOM 769 C CA . ALA A 1 107 ? 10.546 37.540 72.456 1.00 47.36 150 ALA A CA 1
ATOM 770 C C . ALA A 1 107 ? 11.015 36.388 73.389 1.00 49.85 150 ALA A C 1
ATOM 771 O O . ALA A 1 107 ? 11.206 36.617 74.578 1.00 49.80 150 ALA A O 1
ATOM 773 N N . ARG A 1 108 ? 11.171 35.160 72.858 1.00 44.69 151 ARG A N 1
ATOM 774 C CA . ARG A 1 108 ? 11.586 33.999 73.656 1.00 42.05 151 ARG A CA 1
ATOM 775 C C . ARG A 1 108 ? 13.081 34.019 73.996 1.00 44.44 151 ARG A C 1
ATOM 776 O O . ARG A 1 108 ? 13.429 33.508 75.036 1.00 43.25 151 ARG A O 1
ATOM 784 N N . ARG A 1 109 ? 13.959 34.519 73.085 1.00 41.95 152 ARG A N 1
ATOM 785 C CA . ARG A 1 109 ? 15.417 34.499 73.167 1.00 40.24 152 ARG A CA 1
ATOM 786 C C . ARG A 1 109 ? 15.961 34.785 74.600 1.00 43.35 152 ARG A C 1
ATOM 787 O O . ARG A 1 109 ? 16.658 33.902 75.103 1.00 40.24 152 ARG A O 1
ATOM 795 N N . PRO A 1 110 ? 15.610 35.904 75.307 1.00 40.83 153 PRO A N 1
ATOM 796 C CA . PRO A 1 110 ? 16.139 36.105 76.672 1.00 39.39 153 PRO A CA 1
ATOM 797 C C . PRO A 1 110 ? 15.838 34.967 77.644 1.00 40.59 153 PRO A C 1
ATOM 798 O O . PRO A 1 110 ? 16.577 34.771 78.596 1.00 39.06 153 PRO A O 1
ATOM 802 N N . PHE A 1 111 ? 14.791 34.194 77.369 1.00 36.19 154 PHE A N 1
ATOM 803 C CA . PHE A 1 111 ? 14.320 33.097 78.214 1.00 33.86 154 PHE A CA 1
ATOM 804 C C . PHE A 1 111 ? 14.890 31.746 77.816 1.00 35.80 154 PHE A C 1
ATOM 805 O O . PHE A 1 111 ? 14.658 30.770 78.520 1.00 33.99 154 PHE A O 1
ATOM 813 N N . ILE A 1 112 ? 15.575 31.665 76.682 1.00 35.25 155 ILE A N 1
ATOM 814 C CA . ILE A 1 112 ? 16.117 30.389 76.213 1.00 35.15 155 ILE A CA 1
ATOM 815 C C . ILE A 1 112 ? 17.427 30.127 76.915 1.00 37.61 155 ILE A C 1
ATOM 816 O O . ILE A 1 112 ? 18.257 31.029 77.037 1.00 37.53 155 ILE A O 1
ATOM 821 N N . PHE A 1 113 ? 17.612 28.861 77.340 1.00 32.96 156 PHE A N 1
ATOM 822 C CA . PHE A 1 113 ? 18.832 28.307 77.901 1.00 30.98 156 PHE A CA 1
ATOM 823 C C . PHE A 1 113 ? 19.192 27.046 77.122 1.00 36.81 156 PHE A C 1
ATOM 824 O O . PHE A 1 113 ? 18.326 26.208 76.861 1.00 36.23 156 PHE A O 1
ATOM 832 N N . TYR A 1 114 ? 20.451 26.912 76.740 1.00 34.26 157 TYR A N 1
ATOM 833 C CA . TYR A 1 114 ? 20.879 25.705 76.058 1.00 34.80 157 TYR A CA 1
ATOM 834 C C . TYR A 1 114 ? 21.207 24.671 77.089 1.00 38.73 157 TYR A C 1
ATOM 835 O O . TYR A 1 114 ? 22.024 24.925 77.968 1.00 36.73 157 TYR A O 1
ATOM 844 N N . ARG A 1 115 ? 20.588 23.506 76.959 1.00 36.29 158 ARG A N 1
ATOM 845 C CA . ARG A 1 115 ? 20.810 22.376 77.824 1.00 36.00 158 ARG A CA 1
ATOM 846 C C . ARG A 1 115 ? 21.827 21.421 77.186 1.00 40.65 158 ARG A C 1
ATOM 847 O O . ARG A 1 115 ? 21.594 20.856 76.115 1.00 41.18 158 ARG A O 1
ATOM 855 N N . ALA A 1 116 ? 22.979 21.279 77.839 1.00 38.17 159 ALA A N 1
ATOM 856 C CA . ALA A 1 116 ? 24.042 20.351 77.430 1.00 38.23 159 ALA A CA 1
ATOM 857 C C . ALA A 1 116 ? 24.118 19.265 78.496 1.00 43.60 159 ALA A C 1
ATOM 858 O O . ALA A 1 116 ? 24.192 19.587 79.668 1.00 43.05 159 ALA A O 1
ATOM 860 N N . GLN A 1 117 ? 24.032 18.000 78.099 1.00 42.18 160 GLN A N 1
ATOM 861 C CA . GLN A 1 117 ? 24.017 16.869 79.014 1.00 42.82 160 GLN A CA 1
ATOM 862 C C . GLN A 1 117 ? 25.309 16.129 79.021 1.00 50.56 160 GLN A C 1
ATOM 863 O O . GLN A 1 117 ? 25.811 15.762 77.966 1.00 53.23 160 GLN A O 1
ATOM 869 N N . VAL A 1 118 ? 25.859 15.910 80.203 1.00 48.80 161 VAL A N 1
ATOM 870 C CA . VAL A 1 118 ? 27.091 15.151 80.372 1.00 52.64 161 VAL A CA 1
ATOM 871 C C . VAL A 1 118 ? 26.775 14.090 81.424 1.00 60.17 161 VAL A C 1
ATOM 872 O O . VAL A 1 118 ? 26.596 14.417 82.609 1.00 58.09 161 VAL A O 1
ATOM 876 N N . GLY A 1 119 ? 26.648 12.845 80.964 1.00 59.37 162 GLY A N 1
ATOM 877 C CA . GLY A 1 119 ? 26.277 11.730 81.821 1.00 60.73 162 GLY A CA 1
ATOM 878 C C . GLY A 1 119 ? 24.913 11.978 82.422 1.00 63.65 162 GLY A C 1
ATOM 879 O O . GLY A 1 119 ? 23.932 12.128 81.689 1.00 63.07 162 GLY A O 1
ATOM 880 N N . SER A 1 120 ? 24.856 12.125 83.748 1.00 59.84 163 SER A N 1
ATOM 881 C CA . SER A 1 120 ? 23.574 12.369 84.423 1.00 58.81 163 SER A CA 1
ATOM 882 C C . SER A 1 120 ? 23.417 13.837 84.874 1.00 57.59 163 SER A C 1
ATOM 883 O O . SER A 1 120 ? 22.442 14.159 85.568 1.00 55.79 163 SER A O 1
ATOM 886 N N . TRP A 1 121 ? 24.368 14.723 84.456 1.00 50.36 164 TRP A N 1
ATOM 887 C CA . TRP A 1 121 ? 24.394 16.136 84.829 1.00 46.66 164 TRP A CA 1
ATOM 888 C C . TRP A 1 121 ? 24.050 17.008 83.644 1.00 44.57 164 TRP A C 1
ATOM 889 O O . TRP A 1 121 ? 23.976 16.524 82.515 1.00 42.99 164 TRP A O 1
ATOM 892 N N . ASN A 1 122 ? 23.790 18.300 83.913 1.00 38.66 165 ASN A N 1
ATOM 893 C CA . ASN A 1 122 ? 23.362 19.277 82.926 1.00 36.53 165 ASN A CA 1
ATOM 894 C C . ASN A 1 122 ? 23.994 20.624 83.130 1.00 39.64 165 ASN A C 1
ATOM 895 O O . ASN A 1 122 ? 24.009 21.136 84.238 1.00 40.75 165 ASN A O 1
ATOM 900 N N . MET A 1 123 ? 24.409 21.240 82.044 1.00 34.17 166 MET A N 1
ATOM 901 C CA . MET A 1 123 ? 24.913 22.604 82.012 1.00 32.57 166 MET A CA 1
ATOM 902 C C . MET A 1 123 ? 23.829 23.420 81.328 1.00 35.95 166 MET A C 1
ATOM 903 O O . MET A 1 123 ? 23.158 22.875 80.454 1.00 35.32 166 MET A O 1
ATOM 908 N N . LEU A 1 124 ? 23.603 24.682 81.747 1.00 33.17 167 LEU A N 1
ATOM 909 C CA . LEU A 1 124 ? 22.559 25.540 81.162 1.00 32.75 167 LEU A CA 1
ATOM 910 C C . LEU A 1 124 ? 23.124 26.906 80.799 1.00 35.21 167 LEU A C 1
ATOM 911 O O . LEU A 1 124 ? 23.441 27.706 81.685 1.00 34.59 167 LEU A O 1
ATOM 916 N N . GLU A 1 125 ? 23.259 27.167 79.504 1.00 31.31 168 GLU A N 1
ATOM 917 C CA . GLU A 1 125 ? 23.850 28.395 78.981 1.00 31.06 168 GLU A CA 1
ATOM 918 C C . GLU A 1 125 ? 22.803 29.356 78.507 1.00 34.36 168 GLU A C 1
ATOM 919 O O . GLU A 1 125 ? 21.907 28.966 77.760 1.00 32.94 168 GLU A O 1
ATOM 925 N N . SER A 1 126 ? 22.964 30.638 78.865 1.00 31.81 169 SER A N 1
ATOM 926 C CA . SER A 1 126 ? 22.087 31.693 78.365 1.00 31.69 169 SER A CA 1
ATOM 927 C C . SER A 1 126 ? 22.223 31.808 76.838 1.00 35.39 169 SER A C 1
ATOM 928 O O . SER A 1 126 ? 23.339 31.878 76.337 1.00 34.11 169 SER A O 1
ATOM 931 N N . ALA A 1 127 ? 21.102 31.752 76.099 1.00 34.73 170 ALA A N 1
ATOM 932 C CA . ALA A 1 127 ? 21.106 31.922 74.642 1.00 35.96 170 ALA A CA 1
ATOM 933 C C . ALA A 1 127 ? 21.317 33.411 74.265 1.00 40.81 170 ALA A C 1
ATOM 934 O O . ALA A 1 127 ? 22.010 33.710 73.297 1.00 43.02 170 ALA A O 1
ATOM 936 N N . ALA A 1 128 ? 20.721 34.326 75.037 1.00 36.76 171 ALA A N 1
ATOM 937 C CA . ALA A 1 128 ? 20.841 35.775 74.889 1.00 38.11 171 ALA A CA 1
ATOM 938 C C . ALA A 1 128 ? 22.262 36.256 75.224 1.00 45.05 171 ALA A C 1
ATOM 939 O O . ALA A 1 128 ? 22.728 37.239 74.640 1.00 47.38 171 ALA A O 1
ATOM 941 N N . HIS A 1 129 ? 22.933 35.571 76.184 1.00 39.93 172 HIS A N 1
ATOM 942 C CA . HIS A 1 129 ? 24.275 35.886 76.645 1.00 40.32 172 HIS A CA 1
ATOM 943 C C . HIS A 1 129 ? 25.145 34.626 76.642 1.00 43.21 172 HIS A C 1
ATOM 944 O O . HIS A 1 129 ? 25.441 34.076 77.717 1.00 40.41 172 HIS A O 1
ATOM 951 N N . PRO A 1 130 ? 25.579 34.163 75.427 1.00 40.76 173 PRO A N 1
ATOM 952 C CA . PRO A 1 130 ? 26.406 32.952 75.358 1.00 40.42 173 PRO A CA 1
ATOM 953 C C . PRO A 1 130 ? 27.708 33.108 76.135 1.00 41.12 173 PRO A C 1
ATOM 954 O O . PRO A 1 130 ? 28.255 34.201 76.247 1.00 39.93 173 PRO A O 1
ATOM 958 N N . GLY A 1 131 ? 28.150 32.016 76.721 1.00 37.22 174 GLY A N 1
ATOM 959 C CA . GLY A 1 131 ? 29.315 32.027 77.593 1.00 37.65 174 GLY A CA 1
ATOM 960 C C . GLY A 1 131 ? 28.905 32.238 79.045 1.00 40.59 174 GLY A C 1
ATOM 961 O O . GLY A 1 131 ? 29.752 32.101 79.926 1.00 41.42 174 GLY A O 1
ATOM 962 N N . TRP A 1 132 ? 27.602 32.583 79.318 1.00 34.41 175 TRP A N 1
ATOM 963 C CA . TRP A 1 132 ? 27.068 32.792 80.697 1.00 33.36 175 TRP A CA 1
ATOM 964 C C . TRP A 1 132 ? 26.197 31.595 81.060 1.00 35.41 175 TRP A C 1
ATOM 965 O O . TRP A 1 132 ? 25.250 31.259 80.342 1.00 35.04 175 TRP A O 1
ATOM 976 N N . PHE A 1 133 ? 26.627 30.883 82.103 1.00 31.11 176 PHE A N 1
ATOM 977 C CA . PHE A 1 133 ? 26.024 29.639 82.585 1.00 29.67 176 PHE A CA 1
ATOM 978 C C . PHE A 1 133 ? 25.365 29.787 83.938 1.00 34.24 176 PHE A C 1
ATOM 979 O O . PHE A 1 133 ? 25.916 30.474 84.793 1.00 32.77 176 PHE A O 1
ATOM 987 N N . ILE A 1 134 ? 24.193 29.110 84.144 1.00 31.78 177 ILE A N 1
ATOM 988 C CA . ILE A 1 134 ? 23.512 29.103 85.442 1.00 30.06 177 ILE A CA 1
ATOM 989 C C . ILE A 1 134 ? 24.465 28.442 86.461 1.00 34.90 177 ILE A C 1
ATOM 990 O O . ILE A 1 134 ? 25.130 27.459 86.127 1.00 32.45 177 ILE A O 1
ATOM 995 N N . CYS A 1 135 ? 24.578 29.034 87.657 1.00 35.28 178 CYS A N 1
ATOM 996 C CA . CYS A 1 135 ? 25.474 28.585 88.718 1.00 37.55 178 CYS A CA 1
ATOM 997 C C . CYS A 1 135 ? 24.882 28.809 90.106 1.00 38.86 178 CYS A C 1
ATOM 998 O O . CYS A 1 135 ? 24.084 29.721 90.309 1.00 38.81 178 CYS A O 1
ATOM 1001 N N . THR A 1 136 ? 25.377 28.036 91.074 1.00 34.61 179 THR A N 1
ATOM 1002 C CA . THR A 1 136 ? 25.086 28.200 92.495 1.00 35.06 179 THR A CA 1
ATOM 1003 C C . THR A 1 136 ? 26.348 28.742 93.158 1.00 39.39 179 THR A C 1
ATOM 1004 O O . THR A 1 136 ? 27.436 28.657 92.593 1.00 36.77 179 THR A O 1
ATOM 1008 N N . SER A 1 137 ? 26.212 29.290 94.353 1.00 38.25 180 SER A N 1
ATOM 1009 C CA . SER A 1 137 ? 27.348 29.780 95.115 1.00 39.25 180 SER A CA 1
ATOM 1010 C C . SER A 1 137 ? 27.994 28.600 95.833 1.00 45.96 180 SER A C 1
ATOM 1011 O O . SER A 1 137 ? 27.331 27.573 96.004 1.00 44.29 180 SER A O 1
ATOM 1014 N N . CYS A 1 138 ? 29.243 28.737 96.313 1.00 47.17 181 CYS A N 1
ATOM 1015 C CA . CYS A 1 138 ? 29.835 27.675 97.162 1.00 50.50 181 CYS A CA 1
ATOM 1016 C C . CYS A 1 138 ? 29.186 27.676 98.562 1.00 53.24 181 CYS A C 1
ATOM 1017 O O . CYS A 1 138 ? 29.293 26.690 99.292 1.00 55.52 181 CYS A O 1
ATOM 1020 N N . ASN A 1 139 ? 28.520 28.788 98.923 1.00 46.26 182 ASN A N 1
ATOM 1021 C CA . ASN A 1 139 ? 27.808 28.979 100.176 1.00 46.21 182 ASN A CA 1
ATOM 1022 C C . ASN A 1 139 ? 26.324 28.658 100.015 1.00 50.79 182 ASN A C 1
ATOM 1023 O O . ASN A 1 139 ? 25.755 28.839 98.934 1.00 48.18 182 ASN A O 1
ATOM 1028 N N . CYS A 1 140 ? 25.701 28.173 101.092 1.00 51.04 183 CYS A N 1
ATOM 1029 C CA . CYS A 1 140 ? 24.287 27.835 101.136 1.00 51.61 183 CYS A CA 1
ATOM 1030 C C . CYS A 1 140 ? 23.467 29.104 101.360 1.00 52.98 183 CYS A C 1
ATOM 1031 O O . CYS A 1 140 ? 24.006 30.103 101.823 1.00 52.96 183 CYS A O 1
ATOM 1034 N N . ASN A 1 141 ? 22.184 29.068 100.962 1.00 48.37 184 ASN A N 1
ATOM 1035 C CA . ASN A 1 141 ? 21.165 30.118 101.085 1.00 49.12 184 ASN A CA 1
ATOM 1036 C C . ASN A 1 141 ? 21.517 31.402 100.290 1.00 52.03 184 ASN A C 1
ATOM 1037 O O . ASN A 1 141 ? 21.165 32.504 100.694 1.00 56.01 184 ASN A O 1
ATOM 1042 N N . GLU A 1 142 ? 22.189 31.255 99.162 1.00 44.61 185 GLU A N 1
ATOM 1043 C CA . GLU A 1 142 ? 22.585 32.373 98.312 1.00 43.29 185 GLU A CA 1
AT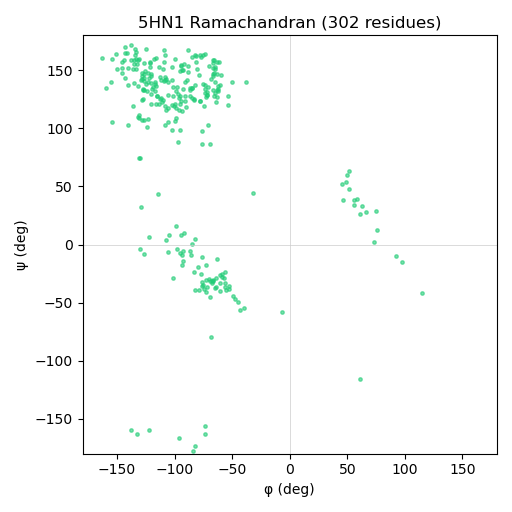OM 1044 C C . GLU A 1 142 ? 21.769 32.353 97.046 1.00 44.30 185 GLU A C 1
ATOM 1045 O O . GLU A 1 142 ? 21.298 31.271 96.689 1.00 40.57 185 GLU A O 1
ATOM 1051 N N . PRO A 1 143 ? 21.599 33.482 96.317 1.00 42.82 186 PRO A N 1
ATOM 1052 C CA . PRO A 1 143 ? 20.815 33.415 95.059 1.00 41.97 186 PRO A CA 1
ATOM 1053 C C . PRO A 1 143 ? 21.497 32.575 93.989 1.00 43.68 186 PRO A C 1
ATOM 1054 O O . PRO A 1 143 ? 22.693 32.293 94.039 1.00 42.44 186 PRO A O 1
ATOM 1058 N N . VAL A 1 144 ? 20.699 32.118 93.056 1.00 40.35 187 VAL A N 1
ATOM 1059 C CA . VAL A 1 144 ? 21.165 31.394 91.866 1.00 37.87 187 VAL A CA 1
ATOM 1060 C C . VAL A 1 144 ? 21.481 32.501 90.863 1.00 38.14 187 VAL A C 1
ATOM 1061 O O . VAL A 1 144 ? 20.749 33.482 90.796 1.00 37.31 187 VAL A O 1
ATOM 1065 N N . GLY A 1 145 ? 22.616 32.413 90.193 1.00 35.25 188 GLY A N 1
ATOM 1066 C CA . GLY A 1 145 ? 23.014 33.428 89.220 1.00 35.09 188 GLY A CA 1
ATOM 1067 C C . GLY A 1 145 ? 23.493 32.827 87.921 1.00 38.04 188 GLY A C 1
ATOM 1068 O O . GLY A 1 145 ? 23.218 31.663 87.641 1.00 37.12 188 GLY A O 1
ATOM 1069 N N . VAL A 1 146 ? 24.196 33.628 87.121 1.00 35.04 189 VAL A N 1
ATOM 1070 C CA . VAL A 1 146 ? 24.838 33.242 85.859 1.00 34.44 189 VAL A CA 1
ATOM 1071 C C . VAL A 1 146 ? 26.296 33.669 85.960 1.00 37.67 189 VAL A C 1
ATOM 1072 O O . VAL A 1 146 ? 26.591 34.691 86.596 1.00 38.64 189 VAL A O 1
ATOM 1076 N N . THR A 1 147 ? 27.211 32.898 85.349 1.00 32.62 190 THR A N 1
ATOM 1077 C CA . THR A 1 147 ? 28.642 33.211 85.421 1.00 32.29 190 THR A CA 1
ATOM 1078 C C . THR A 1 147 ? 29.343 32.822 84.129 1.00 36.40 190 THR A C 1
ATOM 1079 O O . THR A 1 147 ? 28.914 31.906 83.455 1.00 35.53 190 THR A O 1
ATOM 1083 N N . ASP A 1 148 ? 30.424 33.509 83.787 1.00 37.09 191 ASP A N 1
ATOM 1084 C CA . ASP A 1 148 ? 31.269 33.144 82.643 1.00 37.61 191 ASP A CA 1
ATOM 1085 C C . ASP A 1 148 ? 32.616 32.553 83.182 1.00 41.98 191 ASP A C 1
ATOM 1086 O O . ASP A 1 148 ? 33.525 32.259 82.392 1.00 41.13 191 ASP A O 1
ATOM 1091 N N . LYS A 1 149 ? 32.716 32.406 84.540 1.00 37.20 192 LYS A N 1
ATOM 1092 C CA . LYS A 1 149 ? 33.905 31.941 85.286 1.00 37.97 192 LYS A CA 1
ATOM 1093 C C . LYS A 1 149 ? 33.506 31.060 86.484 1.00 41.35 192 LYS A C 1
ATOM 1094 O O . LYS A 1 149 ? 32.512 31.348 87.159 1.00 40.43 192 LYS A O 1
ATOM 1100 N N . PHE A 1 150 ? 34.300 30.016 86.783 1.00 36.26 193 PHE A N 1
ATOM 1101 C CA . PHE A 1 150 ? 33.983 29.128 87.905 1.00 34.30 193 PHE A CA 1
ATOM 1102 C C . PHE A 1 150 ? 35.258 28.542 88.518 1.00 41.97 193 PHE A C 1
ATOM 1103 O O . PHE A 1 150 ? 36.288 28.379 87.846 1.00 43.28 193 PHE A O 1
ATOM 1111 N N . GLU A 1 151 ? 35.188 28.242 89.815 1.00 39.04 194 GLU A N 1
ATOM 1112 C CA . GLU A 1 151 ? 36.286 27.630 90.543 1.00 41.45 194 GLU A CA 1
ATOM 1113 C C . GLU A 1 151 ? 36.031 26.142 90.716 1.00 45.45 194 GLU A C 1
ATOM 1114 O O . GLU A 1 151 ? 36.963 25.359 90.743 1.00 47.24 194 GLU A O 1
ATOM 1120 N N . ASN A 1 152 ? 34.768 25.757 90.774 1.00 41.27 195 ASN A N 1
ATOM 1121 C CA . ASN A 1 152 ? 34.316 24.394 91.015 1.00 41.66 195 ASN A CA 1
ATOM 1122 C C . ASN A 1 152 ? 33.173 24.026 90.070 1.00 43.66 195 ASN A C 1
ATOM 1123 O O . ASN A 1 152 ? 32.095 24.629 90.118 1.00 41.46 195 ASN A O 1
ATOM 1128 N N . ARG A 1 153 ? 33.412 22.999 89.242 1.00 41.15 196 ARG A N 1
ATOM 1129 C CA . ARG A 1 153 ? 32.458 22.466 88.275 1.00 40.42 196 ARG A CA 1
ATOM 1130 C C . ARG A 1 153 ? 31.145 22.016 88.916 1.00 42.72 196 ARG A C 1
ATOM 1131 O O . ARG A 1 153 ? 30.089 22.056 88.249 1.00 42.76 196 ARG A O 1
ATOM 1139 N N . LYS A 1 154 ? 31.186 21.587 90.191 1.00 37.46 197 LYS A N 1
ATOM 1140 C CA . LYS A 1 154 ? 29.969 21.097 90.862 1.00 36.60 197 LYS A CA 1
ATOM 1141 C C . LYS A 1 154 ? 28.884 22.182 91.018 1.00 37.40 197 LYS A C 1
ATOM 1142 O O . LYS A 1 154 ? 27.741 21.840 91.304 1.00 36.74 197 LYS A O 1
ATOM 1148 N N . HIS A 1 155 ? 29.233 23.458 90.787 1.00 33.32 198 HIS A N 1
ATOM 1149 C CA . HIS A 1 155 ? 28.360 24.615 90.927 1.00 32.49 198 HIS A CA 1
ATOM 1150 C C . HIS A 1 155 ? 27.705 25.044 89.603 1.00 36.37 198 HIS A C 1
ATOM 1151 O O . HIS A 1 155 ? 26.788 25.877 89.626 1.00 36.25 198 HIS A O 1
ATOM 1158 N N . ILE A 1 156 ? 28.106 24.445 88.476 1.00 33.32 199 ILE A N 1
ATOM 1159 C CA . ILE A 1 156 ? 27.516 24.737 87.143 1.00 31.81 199 ILE A CA 1
ATOM 1160 C C . ILE A 1 156 ? 26.936 23.439 86.496 1.00 35.92 199 ILE A C 1
ATOM 1161 O O . ILE A 1 156 ? 26.497 23.456 85.339 1.00 35.01 199 ILE A O 1
ATOM 1166 N N . GLU A 1 157 ? 26.933 22.327 87.262 1.00 33.69 200 GLU A N 1
ATOM 1167 C CA . GLU A 1 157 ? 26.424 21.012 86.849 1.00 34.25 200 GLU A CA 1
ATOM 1168 C C . GLU A 1 157 ? 25.196 20.677 87.661 1.00 37.61 200 GLU A C 1
ATOM 1169 O O . GLU A 1 157 ? 25.241 20.725 88.888 1.00 37.37 200 GLU A O 1
ATOM 1175 N N . PHE A 1 158 ? 24.092 20.368 86.995 1.00 33.58 201 PHE A N 1
ATOM 1176 C CA . PHE A 1 158 ? 22.842 20.135 87.711 1.00 34.12 201 PHE A CA 1
ATOM 1177 C C . PHE A 1 158 ? 22.165 18.828 87.348 1.00 38.87 201 PHE A C 1
ATOM 1178 O O . PHE A 1 158 ? 22.169 18.408 86.198 1.00 38.03 201 PHE A O 1
ATOM 1186 N N . SER A 1 159 ? 21.567 18.187 88.336 1.00 38.49 202 SER A N 1
ATOM 1187 C CA . SER A 1 159 ? 20.803 16.976 88.056 1.00 40.69 202 SER A CA 1
ATOM 1188 C C . SER A 1 159 ? 19.335 17.356 88.064 1.00 41.80 202 SER A C 1
ATOM 1189 O O . SER A 1 159 ? 18.935 18.242 88.825 1.00 40.35 202 SER A O 1
ATOM 1192 N N . PHE A 1 160 ? 18.557 16.768 87.157 1.00 38.24 203 PHE A N 1
ATOM 1193 C CA . PHE A 1 160 ? 17.126 17.055 87.065 1.00 38.23 203 PHE A CA 1
ATOM 1194 C C . PHE A 1 160 ? 16.407 15.856 87.639 1.00 45.66 203 PHE A C 1
ATOM 1195 O O . PHE A 1 160 ? 16.458 14.776 87.044 1.00 47.37 203 PHE A O 1
ATOM 1203 N N . GLN A 1 161 ? 15.860 16.003 88.864 1.00 42.51 204 GLN A N 1
ATOM 1204 C CA . GLN A 1 161 ? 15.186 14.899 89.528 1.00 44.57 204 GLN A CA 1
ATOM 1205 C C . GLN A 1 161 ? 13.709 14.967 89.285 1.00 49.11 204 GLN A C 1
ATOM 1206 O O . GLN A 1 161 ? 13.102 15.997 89.578 1.00 45.51 204 GLN A O 1
ATOM 1212 N N . PRO A 1 162 ? 13.092 13.860 88.814 1.00 50.37 205 PRO A N 1
ATOM 1213 C CA . PRO A 1 162 ? 11.625 13.855 88.626 1.00 51.35 205 PRO A CA 1
ATOM 1214 C C . PRO A 1 162 ? 10.871 14.031 89.946 1.00 54.03 205 PRO A C 1
ATOM 1215 O O . PRO A 1 162 ? 11.435 13.770 91.017 1.00 54.21 205 PRO A O 1
ATOM 1219 N N . VAL A 1 163 ? 9.611 14.512 89.873 1.00 49.29 206 VAL A N 1
ATOM 1220 C CA . VAL A 1 163 ? 8.757 14.774 91.048 1.00 58.81 206 VAL A CA 1
ATOM 1221 C C . VAL A 1 163 ? 8.517 13.474 91.850 1.00 95.62 206 VAL A C 1
ATOM 1222 O O . VAL A 1 163 ? 8.256 12.424 91.266 1.00 64.09 206 VAL A O 1
ATOM 12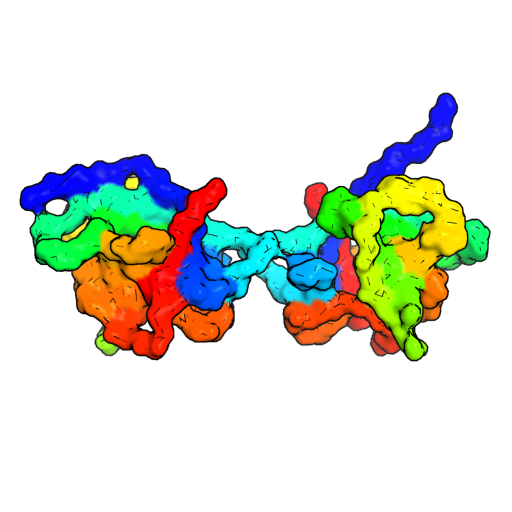26 N N . PRO B 1 7 ? -17.458 -2.671 126.629 1.00 106.65 50 PRO B N 1
ATOM 1227 C CA . PRO B 1 7 ? -16.428 -2.210 127.573 1.00 102.38 50 PRO B CA 1
ATOM 1228 C C . PRO B 1 7 ? -15.752 -0.937 127.072 1.00 103.78 50 PRO B C 1
ATOM 1229 O O . PRO B 1 7 ? -15.188 -0.926 125.980 1.00 101.33 50 PRO B O 1
ATOM 1233 N N . LYS B 1 8 ? -15.827 0.144 127.871 1.00 100.59 51 LYS B N 1
ATOM 1234 C CA . LYS B 1 8 ? -15.266 1.458 127.528 1.00 97.01 51 LYS B CA 1
ATOM 1235 C C . LYS B 1 8 ? -13.740 1.463 127.611 1.00 95.92 51 LYS B C 1
ATOM 1236 O O . LYS B 1 8 ? -13.160 1.051 128.620 1.00 94.73 51 LYS B O 1
ATOM 1239 N N . VAL B 1 9 ? -13.101 1.905 126.521 1.00 89.68 52 VAL B N 1
ATOM 1240 C CA . VAL B 1 9 ? -11.644 2.016 126.392 1.00 85.27 52 VAL B CA 1
ATOM 1241 C C . VAL B 1 9 ? -11.298 3.388 125.793 1.00 86.03 52 VAL B C 1
ATOM 1242 O O . VAL B 1 9 ? -12.102 3.955 125.046 1.00 87.61 52 VAL B O 1
ATOM 1246 N N . LYS B 1 10 ? -10.117 3.916 126.136 1.00 78.18 53 LYS B N 1
ATOM 1247 C CA . LYS B 1 10 ? -9.614 5.188 125.619 1.00 75.63 53 LYS B CA 1
ATOM 1248 C C . LYS B 1 10 ? -9.229 5.025 124.144 1.00 78.42 53 LYS B C 1
ATOM 1249 O O . LYS B 1 10 ? -8.594 4.029 123.784 1.00 77.37 53 LYS B O 1
ATOM 1255 N N . ASN B 1 11 ? -9.616 5.998 123.297 1.00 75.38 54 ASN B N 1
ATOM 1256 C CA . ASN B 1 11 ? -9.366 5.983 121.849 1.00 75.02 54 ASN B CA 1
ATOM 1257 C C . ASN B 1 11 ? -7.872 6.022 121.499 1.00 75.95 54 ASN B C 1
ATOM 1258 O O . ASN B 1 11 ? -7.485 5.473 120.464 1.00 76.28 54 ASN B O 1
ATOM 1263 N N . LEU B 1 12 ? -7.046 6.641 122.368 1.00 69.53 55 LEU B N 1
ATOM 1264 C CA . LEU B 1 12 ? -5.592 6.788 122.252 1.00 66.25 55 LEU B CA 1
ATOM 1265 C C . LEU B 1 12 ? -5.157 7.228 120.850 1.00 69.66 55 LEU B C 1
ATOM 1266 O O . LEU B 1 12 ? -4.301 6.595 120.224 1.00 69.24 55 LEU B O 1
ATOM 1271 N N . ASN B 1 13 ? -5.761 8.306 120.353 1.00 66.42 56 ASN B N 1
ATOM 1272 C CA . ASN B 1 13 ? -5.392 8.855 119.056 1.00 65.29 56 ASN B CA 1
ATOM 1273 C C . ASN B 1 13 ? -4.306 9.888 119.284 1.00 65.55 56 ASN B C 1
ATOM 1274 O O . ASN B 1 13 ? -4.495 10.786 120.108 1.00 64.91 56 ASN B O 1
ATOM 1279 N N . PRO B 1 14 ? -3.124 9.751 118.651 1.00 60.27 57 PRO B N 1
ATOM 1280 C CA . PRO B 1 14 ? -2.075 10.743 118.885 1.00 57.82 57 PRO B CA 1
ATOM 1281 C C . PRO B 1 14 ? -2.430 12.112 118.309 1.00 62.94 57 PRO B C 1
ATOM 1282 O O . PRO B 1 14 ? -3.035 12.209 117.226 1.00 63.69 57 PRO B O 1
ATOM 1286 N N . LYS B 1 15 ? -2.051 13.171 119.046 1.00 58.15 58 LYS B N 1
ATOM 1287 C CA . LYS B 1 15 ? -2.173 14.548 118.582 1.00 57.52 58 LYS B CA 1
ATOM 1288 C C . LYS B 1 15 ? -1.002 14.789 117.610 1.00 57.77 58 LYS B C 1
ATOM 1289 O O . LYS B 1 15 ? 0.146 14.528 117.958 1.00 55.55 58 LYS B O 1
ATOM 1295 N N . LYS B 1 16 ? -1.301 15.201 116.380 1.00 53.65 59 LYS B N 1
ATOM 1296 C CA . LYS B 1 16 ? -0.302 15.449 115.356 1.00 51.87 59 LYS B CA 1
ATOM 1297 C C . LYS B 1 16 ? -0.084 16.960 115.223 1.00 56.58 59 LYS B C 1
ATOM 1298 O O . LYS B 1 16 ? -1.036 17.698 114.939 1.00 58.07 59 LYS B O 1
ATOM 1304 N N . PHE B 1 17 ? 1.171 17.424 115.462 1.00 50.94 60 PHE B N 1
ATOM 1305 C CA . PHE B 1 17 ? 1.525 18.847 115.424 1.00 50.22 60 PHE B CA 1
ATOM 1306 C C . PHE B 1 17 ? 3.013 19.110 115.107 1.00 51.72 60 PHE B C 1
ATOM 1307 O O . PHE B 1 17 ? 3.872 18.245 115.302 1.00 50.50 60 PHE B O 1
ATOM 1315 N N . SER B 1 18 ? 3.304 20.331 114.653 1.00 46.87 61 SER B N 1
ATOM 1316 C CA . SER B 1 18 ? 4.665 20.796 114.442 1.00 45.84 61 SER B CA 1
ATOM 1317 C C . SER B 1 18 ? 5.022 21.633 115.661 1.00 49.84 61 SER B C 1
ATOM 1318 O O . SER B 1 18 ? 4.118 22.030 116.415 1.00 50.16 61 SER B O 1
ATOM 1321 N N . ILE B 1 19 ? 6.327 21.835 115.912 1.00 46.21 62 ILE B N 1
ATOM 1322 C CA . ILE B 1 19 ? 6.789 22.588 117.086 1.00 46.30 62 ILE B CA 1
ATOM 1323 C C . ILE B 1 19 ? 7.606 23.787 116.607 1.00 50.93 62 ILE B C 1
ATOM 1324 O O . ILE B 1 19 ? 8.615 23.631 115.924 1.00 49.45 62 ILE B O 1
ATOM 1329 N N . HIS B 1 20 ? 7.139 24.981 116.985 1.00 50.71 63 HIS B N 1
ATOM 1330 C CA . HIS B 1 20 ? 7.742 26.285 116.704 1.00 52.60 63 HIS B CA 1
ATOM 1331 C C . HIS B 1 20 ? 8.141 26.955 118.018 1.00 60.40 63 HIS B C 1
ATOM 1332 O O . HIS B 1 20 ? 7.393 26.865 118.983 1.00 59.11 63 HIS B O 1
ATOM 1339 N N . ASP B 1 21 ? 9.296 27.624 118.067 1.00 61.40 64 ASP B N 1
ATOM 1340 C CA . ASP B 1 21 ? 9.701 28.342 119.279 1.00 64.53 64 ASP B CA 1
ATOM 1341 C C . ASP B 1 21 ? 9.307 29.849 119.147 1.00 75.12 64 ASP B C 1
ATOM 1342 O O . ASP B 1 21 ? 8.554 30.210 118.235 1.00 75.07 64 ASP B O 1
ATOM 1347 N N . GLN B 1 22 ? 9.832 30.714 120.030 1.00 77.07 65 GLN B N 1
ATOM 1348 C CA . GLN B 1 22 ? 9.499 32.143 120.062 1.00 81.96 65 GLN B CA 1
ATOM 1349 C C . GLN B 1 22 ? 10.360 32.983 119.093 1.00 89.19 65 GLN B C 1
ATOM 1350 O O . GLN B 1 22 ? 10.048 34.156 118.861 1.00 92.58 65 GLN B O 1
ATOM 1356 N N . ASP B 1 23 ? 11.397 32.375 118.491 1.00 84.02 66 ASP B N 1
ATOM 1357 C CA . ASP B 1 23 ? 12.255 33.036 117.511 1.00 85.33 66 ASP B CA 1
ATOM 1358 C C . ASP B 1 23 ? 11.810 32.640 116.101 1.00 86.27 66 ASP B C 1
ATOM 1359 O O . ASP B 1 23 ? 12.553 32.854 115.137 1.00 86.53 66 ASP B O 1
ATOM 1364 N N . HIS B 1 24 ? 10.575 32.079 115.988 1.00 79.40 67 HIS B N 1
ATOM 1365 C CA . HIS B 1 24 ? 9.931 31.590 114.757 1.00 76.71 67 HIS B CA 1
ATOM 1366 C C . HIS B 1 24 ? 10.761 30.450 114.103 1.00 73.86 67 HIS B C 1
ATOM 1367 O O . HIS B 1 24 ? 10.700 30.259 112.876 1.00 73.91 67 HIS B O 1
ATOM 1374 N N . LYS B 1 25 ? 11.554 29.712 114.915 1.00 63.82 68 LYS B N 1
ATOM 1375 C CA . LYS B 1 25 ? 12.310 28.561 114.415 1.00 58.80 68 LYS B CA 1
ATOM 1376 C C . LYS B 1 25 ? 11.403 27.334 114.538 1.00 56.87 68 LYS B C 1
ATOM 1377 O O . LYS B 1 25 ? 10.532 27.300 115.411 1.00 56.51 68 LYS B O 1
ATOM 1383 N N . VAL B 1 26 ? 11.556 26.364 113.637 1.00 48.90 69 VAL B N 1
ATOM 1384 C CA . VAL B 1 26 ? 10.708 25.171 113.627 1.00 45.38 69 VAL B CA 1
ATOM 1385 C C . VAL B 1 26 ? 11.616 23.920 113.771 1.00 47.70 69 VAL B C 1
ATOM 1386 O O . VAL B 1 26 ? 12.796 23.958 113.421 1.00 47.00 69 VAL B O 1
ATOM 1390 N N . LEU B 1 27 ? 11.070 22.845 114.331 1.00 43.81 70 LEU B N 1
ATOM 1391 C CA . LEU B 1 27 ? 11.813 21.615 114.562 1.00 42.60 70 LEU B CA 1
ATOM 1392 C C . LEU B 1 27 ? 11.688 20.702 113.386 1.00 44.55 70 LEU B C 1
ATOM 1393 O O . LEU B 1 27 ? 10.591 20.466 112.875 1.00 42.62 70 LEU B O 1
ATOM 1398 N N . VAL B 1 28 ? 12.846 20.259 112.908 1.00 42.96 71 VAL B N 1
ATOM 1399 C CA . VAL B 1 28 ? 13.010 19.358 111.778 1.00 42.71 71 VAL B CA 1
ATOM 1400 C C . VAL B 1 28 ? 14.008 18.290 112.195 1.00 49.29 71 VAL B C 1
ATOM 1401 O O . VAL B 1 28 ? 14.781 18.492 113.143 1.00 48.44 71 VAL B O 1
ATOM 1405 N N . LEU B 1 29 ? 13.982 17.163 111.486 1.00 48.80 72 LEU B N 1
ATOM 1406 C CA . LEU B 1 29 ? 14.877 16.037 111.692 1.00 50.50 72 LEU B CA 1
ATOM 1407 C C . LEU B 1 29 ? 15.975 16.104 110.636 1.00 57.60 72 LEU B C 1
ATOM 1408 O O . LEU B 1 29 ? 15.676 16.110 109.444 1.00 55.64 72 LEU B O 1
ATOM 1413 N N . ASP B 1 30 ? 17.240 16.228 111.086 1.00 58.09 73 ASP B N 1
ATOM 1414 C CA . ASP B 1 30 ? 18.440 16.329 110.248 1.00 60.25 73 ASP B CA 1
ATOM 1415 C C . ASP B 1 30 ? 19.431 15.216 110.597 1.00 65.76 73 ASP B C 1
ATOM 1416 O O . ASP B 1 30 ? 20.048 15.251 111.668 1.00 65.24 73 ASP B O 1
ATOM 1421 N N . SER B 1 31 ? 19.571 14.228 109.686 1.00 64.12 74 SER B N 1
ATOM 1422 C CA . SER B 1 31 ? 20.445 13.051 109.817 1.00 65.74 74 SER B CA 1
ATOM 1423 C C . SER B 1 31 ? 20.196 12.310 111.176 1.00 68.30 74 SER B C 1
ATOM 1424 O O . SER B 1 31 ? 21.137 11.982 111.904 1.00 69.06 74 SER B O 1
ATOM 1427 N N . GLY B 1 32 ? 18.920 12.081 111.492 1.00 62.99 75 GLY B N 1
ATOM 1428 C CA . GLY B 1 32 ? 18.496 11.389 112.709 1.00 61.25 75 GLY B CA 1
ATOM 1429 C C . GLY B 1 32 ? 18.566 12.192 113.991 1.00 62.21 75 GLY B C 1
ATOM 1430 O O . GLY B 1 32 ? 18.431 11.629 115.086 1.00 62.26 75 GLY B O 1
ATOM 1431 N N . ASN B 1 33 ? 18.754 13.511 113.869 1.00 56.11 76 ASN B N 1
ATOM 1432 C CA . ASN B 1 33 ? 18.826 14.417 115.011 1.00 54.63 76 ASN B CA 1
ATOM 1433 C C . ASN B 1 33 ? 17.832 15.572 114.856 1.00 56.10 76 ASN B C 1
ATOM 1434 O O . ASN B 1 33 ? 17.648 16.079 113.746 1.00 57.49 76 ASN B O 1
ATOM 1439 N N . LEU B 1 34 ? 17.219 16.005 115.967 1.00 49.16 77 LEU B N 1
ATOM 1440 C CA . LEU B 1 34 ? 16.273 17.122 115.983 1.00 46.87 77 LEU B CA 1
ATOM 1441 C C . LEU B 1 34 ? 17.007 18.452 116.061 1.00 51.56 77 LEU B C 1
ATOM 1442 O O . LEU B 1 34 ? 17.833 18.640 116.956 1.00 52.82 77 LEU B O 1
ATOM 1447 N N . ILE B 1 35 ? 16.739 19.363 115.109 1.00 47.21 78 ILE B N 1
ATOM 1448 C CA . ILE B 1 35 ? 17.363 20.694 115.078 1.00 48.18 78 ILE B CA 1
ATOM 1449 C C . ILE B 1 35 ? 16.274 21.753 114.884 1.00 50.81 78 ILE B C 1
ATOM 1450 O O . ILE B 1 35 ? 15.201 21.421 114.376 1.00 48.45 78 ILE B O 1
ATOM 1455 N N . ALA B 1 36 ? 16.564 23.027 115.247 1.00 49.82 79 ALA B N 1
ATOM 1456 C CA . ALA B 1 36 ? 15.645 24.157 115.057 1.00 50.55 79 ALA B CA 1
ATOM 1457 C C . ALA B 1 36 ? 16.162 25.064 113.926 1.00 55.72 79 ALA B C 1
ATOM 1458 O O . ALA B 1 36 ? 17.296 25.557 113.975 1.00 56.70 79 ALA B O 1
ATOM 1460 N N . VAL B 1 37 ? 15.352 25.210 112.869 1.00 51.08 80 VAL B N 1
ATOM 1461 C CA . VAL B 1 37 ? 15.744 25.974 111.677 1.00 52.26 80 VAL B CA 1
ATOM 1462 C C . VAL B 1 37 ? 14.767 27.133 111.451 1.00 57.84 80 VAL B C 1
ATOM 1463 O O . VAL B 1 37 ? 13.587 26.979 111.762 1.00 56.41 80 VAL B O 1
ATOM 1467 N N . PRO B 1 38 ? 15.213 28.297 110.927 1.00 59.09 81 PRO B N 1
ATOM 1468 C CA . PRO B 1 38 ? 14.241 29.379 110.634 1.00 61.33 81 PRO B CA 1
ATOM 1469 C C . PRO B 1 38 ? 13.118 28.846 109.748 1.00 65.01 81 PRO B C 1
ATOM 1470 O O . PRO B 1 38 ? 13.410 28.171 108.758 1.00 63.73 81 PRO B O 1
ATOM 1474 N N . ASP B 1 39 ? 11.850 29.041 110.147 1.00 62.77 82 ASP B N 1
ATOM 1475 C CA . ASP B 1 39 ? 10.734 28.505 109.366 1.00 61.02 82 ASP B CA 1
ATOM 1476 C C . ASP B 1 39 ? 10.580 29.292 108.080 1.00 66.65 82 ASP B C 1
ATOM 1477 O O . ASP B 1 39 ? 10.607 30.522 108.093 1.00 71.19 82 ASP B O 1
ATOM 1482 N N . LYS B 1 40 ? 10.529 28.566 106.957 1.00 58.98 83 LYS B N 1
ATOM 1483 C CA . LYS B 1 40 ? 10.404 29.099 105.607 1.00 58.80 83 LYS B CA 1
ATOM 1484 C C . LYS B 1 40 ? 9.358 28.305 104.852 1.00 60.68 83 LYS B C 1
ATOM 1485 O O . LYS B 1 40 ? 9.031 27.194 105.258 1.00 57.67 83 LYS B O 1
ATOM 1491 N N . ASN B 1 41 ? 8.858 28.852 103.742 1.00 60.80 84 ASN B N 1
ATOM 1492 C CA . ASN B 1 41 ? 7.886 28.215 102.841 1.00 61.04 84 ASN B CA 1
ATOM 1493 C C . ASN B 1 41 ? 8.394 26.836 102.326 1.00 60.56 84 ASN B C 1
ATOM 1494 O O . ASN B 1 41 ? 7.609 25.901 102.178 1.00 59.83 84 ASN B O 1
ATOM 1499 N N . TYR B 1 42 ? 9.706 26.723 102.071 1.00 53.80 85 TYR B N 1
ATOM 1500 C CA . TYR B 1 42 ? 10.330 25.506 101.542 1.00 50.65 85 TYR B CA 1
ATOM 1501 C C . TYR B 1 42 ? 10.689 24.470 102.623 1.00 52.33 85 TYR B C 1
ATOM 1502 O O . TYR B 1 42 ? 11.233 23.404 102.293 1.00 50.35 85 TYR B O 1
ATOM 1511 N N . ILE B 1 43 ? 10.395 24.782 103.892 1.00 47.59 86 ILE B N 1
ATOM 1512 C CA . ILE B 1 43 ? 10.676 23.895 105.004 1.00 47.18 86 ILE B CA 1
ATOM 1513 C C . ILE B 1 43 ? 9.463 23.019 105.297 1.00 54.33 86 ILE B C 1
ATOM 1514 O O . ILE B 1 43 ? 8.340 23.510 105.402 1.00 54.50 86 ILE B O 1
ATOM 1519 N N . ARG B 1 44 ? 9.724 21.724 105.472 1.00 51.95 87 ARG B N 1
ATOM 1520 C CA . ARG B 1 44 ? 8.764 20.706 105.842 1.00 51.73 87 ARG B CA 1
ATOM 1521 C C . ARG B 1 44 ? 8.987 20.418 107.345 1.00 53.91 87 ARG B C 1
ATOM 1522 O O . ARG B 1 44 ? 9.968 19.752 107.715 1.00 51.65 87 ARG B O 1
ATOM 1530 N N . PRO B 1 45 ? 8.158 21.013 108.233 1.00 50.96 88 PRO B N 1
ATOM 1531 C CA . PRO B 1 45 ? 8.365 20.806 109.680 1.00 49.28 88 PRO B CA 1
ATOM 1532 C C . PRO B 1 45 ? 8.196 19.362 110.092 1.00 50.56 88 PRO B C 1
ATOM 1533 O O . PRO B 1 45 ? 7.383 18.659 109.495 1.00 51.24 88 PRO B O 1
ATOM 1537 N N . GLU B 1 46 ? 8.959 18.913 111.098 1.00 44.76 89 GLU B N 1
ATOM 1538 C CA . GLU B 1 46 ? 8.779 17.561 111.613 1.00 43.34 89 GLU B CA 1
ATOM 1539 C C . GLU B 1 46 ? 7.396 17.478 112.293 1.00 45.28 89 GLU B C 1
ATOM 1540 O O . GLU B 1 46 ? 7.042 18.386 113.050 1.00 42.62 89 GLU B O 1
ATOM 1546 N N . ILE B 1 47 ? 6.621 16.421 111.989 1.00 42.92 90 ILE B N 1
ATOM 1547 C CA . ILE B 1 47 ? 5.311 16.214 112.600 1.00 44.08 90 ILE B CA 1
ATOM 1548 C C . ILE B 1 47 ? 5.471 15.301 113.833 1.00 47.73 90 ILE B C 1
ATOM 1549 O O . ILE B 1 47 ? 5.889 14.142 113.736 1.00 47.56 90 ILE B O 1
ATOM 1554 N N . PHE B 1 48 ? 5.181 15.870 114.997 1.00 43.92 91 PHE B N 1
ATOM 1555 C CA . PHE B 1 48 ? 5.259 15.141 116.264 1.00 42.86 91 PHE B CA 1
ATOM 1556 C C . PHE B 1 48 ? 3.923 14.457 116.570 1.00 47.94 91 PHE B C 1
ATOM 1557 O O . PHE B 1 48 ? 2.874 15.005 116.244 1.00 48.51 91 PHE B O 1
ATOM 1565 N N . PHE B 1 49 ? 3.972 13.236 117.132 1.00 44.46 92 PHE B N 1
ATOM 1566 C CA . PHE B 1 49 ? 2.793 12.497 117.587 1.00 44.91 92 PHE B CA 1
ATOM 1567 C C . PHE B 1 49 ? 2.848 12.460 119.101 1.00 47.44 92 PHE B C 1
ATOM 1568 O O . PHE B 1 49 ? 3.867 12.063 119.663 1.00 45.15 92 PHE B O 1
ATOM 1576 N N . ALA B 1 50 ? 1.800 12.937 119.768 1.00 46.94 93 ALA B N 1
ATOM 1577 C CA . ALA B 1 50 ? 1.779 12.972 121.236 1.00 47.12 93 ALA B CA 1
ATOM 1578 C C . ALA B 1 50 ? 0.673 12.090 121.800 1.00 52.69 93 ALA B C 1
ATOM 1579 O O . ALA B 1 50 ? -0.459 12.166 121.344 1.00 54.72 93 ALA B O 1
ATOM 1581 N N . LEU B 1 51 ? 1.007 11.257 122.789 1.00 48.95 94 LEU B N 1
ATOM 1582 C CA . LEU B 1 51 ? 0.063 10.387 123.488 1.00 49.76 94 LEU B CA 1
ATOM 1583 C C . LEU B 1 51 ? 0.105 10.633 124.972 1.00 52.99 94 LEU B C 1
ATOM 1584 O O . LEU B 1 51 ? 1.188 10.596 125.559 1.00 50.29 94 LEU B O 1
ATOM 1589 N N . ALA B 1 52 ? -1.071 10.786 125.602 1.00 52.47 95 ALA B N 1
ATOM 1590 C CA . ALA B 1 52 ? -1.167 10.912 127.061 1.00 52.95 95 ALA B CA 1
ATOM 1591 C C . ALA B 1 52 ? -0.732 9.595 127.687 1.00 57.22 95 ALA B C 1
ATOM 1592 O O . ALA B 1 52 ? -1.170 8.534 127.227 1.00 56.27 95 ALA B O 1
ATOM 1594 N N . SER B 1 53 ? 0.210 9.656 128.643 1.00 55.14 96 SER B N 1
ATOM 1595 C CA . SER B 1 53 ? 0.717 8.468 129.333 1.00 56.41 96 SER B CA 1
ATOM 1596 C C . SER B 1 53 ? 0.937 8.771 130.818 1.00 64.57 96 SER B C 1
ATOM 1597 O O . SER B 1 53 ? 1.912 9.425 131.192 1.00 64.82 96 SER B O 1
ATOM 1600 N N . SER B 1 54 ? 0.012 8.302 131.649 1.00 63.58 97 SER B N 1
ATOM 1601 C CA . SER B 1 54 ? 0.005 8.524 133.090 1.00 65.65 97 SER B CA 1
ATOM 1602 C C . SER B 1 54 ? 1.169 7.872 133.835 1.00 70.51 97 SER B C 1
ATOM 1603 O O . SER B 1 54 ? 1.654 6.808 133.455 1.00 69.21 97 SER B O 1
ATOM 1606 N N . LEU B 1 55 ? 1.583 8.543 134.919 1.00 69.35 98 LEU B N 1
ATOM 1607 C CA . LEU B 1 55 ? 2.553 8.120 135.923 1.00 70.45 98 LEU B CA 1
ATOM 1608 C C . LEU B 1 55 ? 1.797 8.112 137.251 1.00 78.26 98 LEU B C 1
ATOM 1609 O O . LEU B 1 55 ? 1.088 9.079 137.547 1.00 78.33 98 LEU B O 1
ATOM 1614 N N . SER B 1 56 ? 1.882 7.004 138.008 1.00 77.87 99 SER B N 1
ATOM 1615 C CA . SER B 1 56 ? 1.146 6.793 139.262 1.00 80.73 99 SER B CA 1
ATOM 1616 C C . SER B 1 56 ? 1.569 7.733 140.408 1.00 88.81 99 SER B C 1
ATOM 1617 O O . SER B 1 56 ? 0.736 8.047 141.267 1.00 91.47 99 SER B O 1
ATOM 1620 N N . SER B 1 57 ? 2.843 8.163 140.439 1.00 85.40 100 SER B N 1
ATOM 1621 C CA . SER B 1 57 ? 3.352 9.014 141.521 1.00 87.81 100 SER B CA 1
ATOM 1622 C C . SER B 1 57 ? 2.964 10.494 141.451 1.00 91.84 100 SER B C 1
ATOM 1623 O O . SER B 1 57 ? 2.945 11.152 142.490 1.00 94.48 100 SER B O 1
ATOM 1624 N N . ALA B 1 58 ? 2.681 11.005 140.236 1.00 85.56 101 ALA B N 1
ATOM 1625 C CA . ALA B 1 58 ? 2.354 12.392 139.870 1.00 85.07 101 ALA B CA 1
ATOM 1626 C C . ALA B 1 58 ? 1.480 13.157 140.868 1.00 90.17 101 ALA B C 1
ATOM 1627 O O . ALA B 1 58 ? 0.519 12.615 141.425 1.00 90.76 101 ALA B O 1
ATOM 1629 N N . SER B 1 59 ? 1.830 14.442 141.064 1.00 86.94 102 SER B N 1
ATOM 1630 C CA . SER B 1 59 ? 1.113 15.390 141.924 1.00 89.21 102 SER B CA 1
ATOM 1631 C C . SER B 1 59 ? 0.012 16.078 141.113 1.00 90.04 102 SER B C 1
ATOM 1632 O O . SER B 1 59 ? 0.136 16.209 139.880 1.00 86.53 102 SER B O 1
ATOM 1635 N N . ALA B 1 60 ? -1.052 16.529 141.816 1.00 86.48 103 ALA B N 1
ATOM 1636 C CA . ALA B 1 60 ? -2.216 17.191 141.225 1.00 85.68 103 ALA B CA 1
ATOM 1637 C C . ALA B 1 60 ? -1.846 18.493 140.475 1.00 87.32 103 ALA B C 1
ATOM 1638 O O . ALA B 1 60 ? -2.541 18.850 139.527 1.00 85.40 103 ALA B O 1
ATOM 1640 N N . GLU B 1 61 ? -0.739 19.160 140.863 1.00 84.54 104 GLU B N 1
ATOM 1641 C CA . GLU B 1 61 ? -0.248 20.391 140.228 1.00 84.31 104 GLU B CA 1
ATOM 1642 C C . GLU B 1 61 ? 0.513 20.094 138.933 1.00 82.62 104 GLU B C 1
ATOM 1643 O O . GLU B 1 61 ? 0.654 20.987 138.087 1.00 82.15 104 GLU B O 1
ATOM 1649 N N . LYS B 1 62 ? 0.973 18.845 138.746 1.00 75.49 105 LYS B N 1
ATOM 1650 C CA . LYS B 1 62 ? 1.726 18.495 137.538 1.00 71.88 105 LYS B CA 1
ATOM 1651 C C . LYS B 1 62 ? 0.886 18.694 136.263 1.00 73.42 105 LYS B C 1
ATOM 1652 O O . LYS B 1 62 ? -0.352 18.716 136.332 1.00 73.70 105 LYS B O 1
ATOM 1658 N N . GLY B 1 63 ? 1.577 18.861 135.128 1.00 65.97 106 GLY B N 1
ATOM 1659 C CA . GLY B 1 63 ? 0.953 19.019 133.823 1.00 63.98 106 GLY B CA 1
ATOM 1660 C C . GLY B 1 63 ? 0.382 17.709 133.324 1.00 65.45 106 GLY B C 1
ATOM 1661 O O . GLY B 1 63 ? 0.070 16.822 134.124 1.00 65.87 106 GLY B O 1
ATOM 1662 N N . SER B 1 64 ? 0.230 17.568 132.008 1.00 58.90 107 SER B N 1
ATOM 1663 C CA . SER B 1 64 ? -0.289 16.318 131.481 1.00 57.11 107 SER B CA 1
ATOM 1664 C C . SER B 1 64 ? 0.879 15.465 130.972 1.00 57.34 107 SER B C 1
ATOM 1665 O O . SER B 1 64 ? 1.650 15.930 130.131 1.00 54.28 107 SER B O 1
ATOM 1668 N N . PRO B 1 65 ? 1.075 14.239 131.523 1.00 53.09 108 PRO B N 1
ATOM 1669 C CA . PRO B 1 65 ? 2.218 13.424 131.071 1.00 49.84 108 PRO B CA 1
ATOM 1670 C C . PRO B 1 65 ? 1.962 12.857 129.678 1.00 50.86 108 PRO B C 1
ATOM 1671 O O . PRO B 1 65 ? 0.879 12.331 129.408 1.00 50.17 108 PRO B O 1
ATOM 1675 N N . ILE B 1 66 ? 2.943 13.036 128.768 1.00 45.24 109 ILE B N 1
ATOM 1676 C CA . ILE B 1 66 ? 2.827 12.582 127.373 1.00 43.79 109 ILE B CA 1
ATOM 1677 C C . ILE B 1 66 ? 4.084 11.878 126.871 1.00 48.27 109 ILE B C 1
ATOM 1678 O O . ILE B 1 66 ? 5.184 12.068 127.387 1.00 49.09 109 ILE B O 1
ATOM 1683 N N . LEU B 1 67 ? 3.902 11.091 125.826 1.00 46.12 110 LEU B N 1
ATOM 1684 C CA . LEU B 1 67 ? 4.976 10.463 125.056 1.00 44.92 110 LEU B CA 1
ATOM 1685 C C . LEU B 1 67 ? 5.063 11.236 123.751 1.00 46.35 110 LEU B C 1
ATOM 1686 O O . LEU B 1 67 ? 4.031 11.648 123.217 1.00 43.99 110 LEU B O 1
ATOM 1691 N N . LEU B 1 68 ? 6.287 11.492 123.279 1.00 45.00 111 LEU B N 1
ATOM 1692 C CA . LEU B 1 68 ? 6.539 12.232 122.043 1.00 44.93 111 LEU B CA 1
ATOM 1693 C C . LEU B 1 68 ? 7.227 11.366 121.017 1.00 47.42 111 LEU B C 1
ATOM 1694 O O . LEU B 1 68 ? 8.318 10.862 121.275 1.00 47.04 111 LEU B O 1
ATOM 1699 N N . GLY B 1 69 ? 6.572 11.217 119.866 1.00 44.03 112 GLY B N 1
ATOM 1700 C CA . GLY B 1 69 ? 7.054 10.459 118.716 1.00 44.52 112 GLY B CA 1
ATOM 1701 C C . GLY B 1 69 ? 7.352 11.322 117.506 1.00 47.64 112 GLY B C 1
ATOM 1702 O O . GLY B 1 69 ? 6.807 12.418 117.368 1.00 48.01 112 GLY B O 1
ATOM 1703 N N . VAL B 1 70 ? 8.273 10.867 116.667 1.00 44.68 113 VAL B N 1
ATOM 1704 C CA . VAL B 1 70 ? 8.698 11.521 115.413 1.00 44.68 113 VAL B CA 1
ATOM 1705 C C . VAL B 1 70 ? 8.739 10.441 114.317 1.00 47.30 113 VAL B C 1
ATOM 1706 O O . VAL B 1 70 ? 8.724 9.241 114.634 1.00 45.97 113 VAL B O 1
ATOM 1710 N N . SER B 1 71 ? 8.813 10.871 113.045 1.00 45.41 114 SER B N 1
ATOM 1711 C CA . SER B 1 71 ? 8.830 10.019 111.842 1.00 47.20 114 SER B CA 1
ATOM 1712 C C . SER B 1 71 ? 7.677 9.039 111.883 1.00 53.55 114 SER B C 1
ATOM 1713 O O . SER B 1 71 ? 7.879 7.828 112.006 1.00 54.21 114 SER B O 1
ATOM 1716 N N . LYS B 1 72 ? 6.453 9.588 111.861 1.00 51.24 115 LYS B N 1
ATOM 1717 C CA . LYS B 1 72 ? 5.196 8.841 111.890 1.00 52.51 115 LYS B CA 1
ATOM 1718 C C . LYS B 1 72 ? 5.146 7.907 113.123 1.00 54.17 115 LYS B C 1
ATOM 1719 O O . LYS B 1 72 ? 4.651 6.780 113.036 1.00 55.61 115 LYS B O 1
ATOM 1725 N N . GLY B 1 73 ? 5.671 8.406 114.244 1.00 48.18 116 GLY B N 1
ATOM 1726 C CA . GLY B 1 73 ? 5.724 7.713 115.529 1.00 47.50 116 GLY B CA 1
ATOM 1727 C C . GLY B 1 73 ? 6.610 6.484 115.568 1.00 53.05 116 GLY B C 1
ATOM 1728 O O . GLY B 1 73 ? 6.353 5.577 116.359 1.00 53.74 116 GLY B O 1
ATOM 1729 N N . GLU B 1 74 ? 7.669 6.446 114.725 1.00 50.17 117 GLU B N 1
ATOM 1730 C CA . GLU B 1 74 ? 8.611 5.325 114.640 1.00 50.91 117 GLU B CA 1
ATOM 1731 C C . GLU B 1 74 ? 9.807 5.546 115.558 1.00 53.59 117 GLU B C 1
ATOM 1732 O O . GLU B 1 74 ? 10.565 4.607 115.817 1.00 55.36 117 GLU B O 1
ATOM 1738 N N . PHE B 1 75 ? 9.986 6.785 116.043 1.00 46.88 118 PHE B N 1
ATOM 1739 C CA . PHE B 1 75 ? 11.080 7.129 116.948 1.00 45.61 118 PHE B CA 1
ATOM 1740 C C . PHE B 1 75 ? 10.538 7.908 118.119 1.00 47.18 118 PHE B C 1
ATOM 1741 O O . PHE B 1 75 ? 9.695 8.777 117.932 1.00 45.02 118 PHE B O 1
ATOM 1749 N N . CYS B 1 76 ? 10.991 7.588 119.335 1.00 44.97 119 CYS B N 1
ATOM 1750 C CA . CYS B 1 76 ? 10.470 8.263 120.518 1.00 43.91 119 CYS B CA 1
ATOM 1751 C C . CYS B 1 76 ? 11.542 8.985 121.299 1.00 46.49 119 CYS B C 1
ATOM 1752 O O . CYS B 1 76 ? 12.642 8.458 121.473 1.00 46.17 119 CYS B O 1
ATOM 1755 N N . LEU B 1 77 ? 11.194 10.204 121.781 1.00 43.77 120 LEU B N 1
ATOM 1756 C CA . LEU B 1 77 ? 12.052 11.064 122.594 1.00 45.08 120 LEU B CA 1
ATOM 1757 C C . LEU B 1 77 ? 12.162 10.565 124.022 1.00 49.62 120 LEU B C 1
ATOM 1758 O O . LEU B 1 77 ? 11.175 10.153 124.629 1.00 48.38 120 LEU B O 1
ATOM 1763 N N . TYR B 1 78 ? 13.369 10.610 124.555 1.00 48.13 121 TYR B N 1
ATOM 1764 C CA . TYR B 1 78 ? 13.619 10.300 125.948 1.00 49.45 121 TYR B CA 1
ATOM 1765 C C . TYR B 1 78 ? 14.721 11.206 126.469 1.00 56.19 121 TYR B C 1
ATOM 1766 O O . TYR B 1 78 ? 15.473 11.808 125.686 1.00 55.18 121 TYR B O 1
ATOM 1775 N N . CYS B 1 79 ? 14.753 11.353 127.794 1.00 54.99 122 CYS B N 1
ATOM 1776 C CA . CYS B 1 79 ? 15.727 12.164 128.489 1.00 56.78 122 CYS B CA 1
ATOM 1777 C C . CYS B 1 79 ? 16.308 11.335 129.617 1.00 65.48 122 CYS B C 1
ATOM 1778 O O . CYS B 1 79 ? 15.602 10.983 130.562 1.00 65.79 122 CYS B O 1
ATOM 1781 N N . ASP B 1 80 ? 17.586 10.972 129.479 1.00 66.33 123 ASP B N 1
ATOM 1782 C CA . ASP B 1 80 ? 18.331 10.217 130.482 1.00 69.74 123 ASP B CA 1
ATOM 1783 C C . ASP B 1 80 ? 19.787 10.735 130.516 1.00 76.60 123 ASP B C 1
ATOM 1784 O O . ASP B 1 80 ? 20.159 11.531 129.649 1.00 75.37 123 ASP B O 1
ATOM 1789 N N . LYS B 1 81 ? 20.597 10.310 131.516 1.00 76.76 124 LYS B N 1
ATOM 1790 C CA . LYS B 1 81 ? 21.999 10.736 131.641 1.00 93.14 124 LYS B CA 1
ATOM 1791 C C . LYS B 1 81 ? 22.924 9.913 130.739 1.00 131.87 124 LYS B C 1
ATOM 1792 O O . LYS B 1 81 ? 22.842 8.687 130.703 1.00 100.79 124 LYS B O 1
ATOM 1798 N N . SER B 1 86 ? 27.017 12.466 133.058 1.00 108.12 129 SER B N 1
ATOM 1799 C CA . SER B 1 86 ? 27.253 13.663 133.864 1.00 110.85 129 SER B CA 1
ATOM 1800 C C . SER B 1 86 ? 25.977 14.522 133.987 1.00 111.33 129 SER B C 1
ATOM 1801 O O . SER B 1 86 ? 25.518 14.776 135.105 1.00 111.14 129 SER B O 1
ATOM 1804 N N . HIS B 1 87 ? 25.414 14.959 132.828 1.00 104.60 130 HIS B N 1
ATOM 1805 C CA . HIS B 1 87 ? 24.198 15.776 132.706 1.00 101.50 130 HIS B CA 1
ATOM 1806 C C . HIS B 1 87 ? 23.150 15.061 131.845 1.00 98.07 130 HIS B C 1
ATOM 1807 O O . HIS B 1 87 ? 23.545 14.431 130.860 1.00 96.66 130 HIS B O 1
ATOM 1814 N N . PRO B 1 88 ? 21.824 15.152 132.149 1.00 89.99 131 PRO B N 1
ATOM 1815 C CA . PRO B 1 88 ? 20.827 14.491 131.277 1.00 84.82 131 PRO B CA 1
ATOM 1816 C C . PRO B 1 88 ? 20.760 15.125 129.879 1.00 83.82 131 PRO B C 1
ATOM 1817 O O . PRO B 1 88 ? 20.990 16.330 129.733 1.00 84.55 131 PRO B O 1
ATOM 1821 N N . SER B 1 89 ? 20.475 14.303 128.856 1.00 75.54 132 SER B N 1
ATOM 1822 C CA . SER B 1 89 ? 20.396 14.732 127.453 1.00 72.61 132 SER B CA 1
ATOM 1823 C C . SER B 1 89 ? 19.173 14.139 126.717 1.00 71.15 132 SER B C 1
ATOM 1824 O O . SER B 1 89 ? 18.711 13.039 127.051 1.00 70.32 132 SER B O 1
ATOM 1827 N N . LEU B 1 90 ? 18.673 14.874 125.705 1.00 63.33 133 LEU B N 1
ATOM 1828 C CA . LEU B 1 90 ? 17.532 14.488 124.873 1.00 59.20 133 LEU B CA 1
ATOM 1829 C C . LEU B 1 90 ? 17.984 13.564 123.752 1.00 60.30 133 LEU B C 1
ATOM 1830 O O . LEU B 1 90 ? 18.876 13.908 122.983 1.00 59.81 133 LEU B O 1
ATOM 1835 N N . GLN B 1 91 ? 17.368 12.388 123.665 1.00 55.32 134 GLN B N 1
ATOM 1836 C CA . GLN B 1 91 ? 17.735 11.389 122.672 1.00 54.28 134 GLN B CA 1
ATOM 1837 C C . GLN B 1 91 ? 16.515 10.785 121.993 1.00 52.98 134 GLN B C 1
ATOM 1838 O O . GLN B 1 91 ? 15.387 10.982 122.446 1.00 50.71 134 GLN B O 1
ATOM 1844 N N . LEU B 1 92 ? 16.758 10.047 120.900 1.00 48.48 135 LEU B N 1
ATOM 1845 C CA . LEU B 1 92 ? 15.748 9.354 120.106 1.00 46.63 135 LEU B CA 1
ATOM 1846 C C . LEU B 1 92 ? 15.995 7.872 120.079 1.00 51.52 135 LEU B C 1
ATOM 1847 O O . LEU B 1 92 ? 17.113 7.443 119.832 1.00 53.60 135 LEU B O 1
ATOM 1852 N N . LYS B 1 93 ? 14.947 7.090 120.291 1.00 48.21 136 LYS B N 1
ATOM 1853 C CA . LYS B 1 93 ? 15.004 5.634 120.237 1.00 48.89 136 LYS B CA 1
ATOM 1854 C C . LYS B 1 93 ? 14.089 5.116 119.139 1.00 51.81 136 LYS B C 1
ATOM 1855 O O . LYS B 1 93 ? 12.941 5.557 119.056 1.00 50.16 136 LYS B O 1
ATOM 1861 N N . LYS B 1 94 ? 14.564 4.148 118.338 1.00 49.12 137 LYS B N 1
ATOM 1862 C CA . LYS B 1 94 ? 13.720 3.488 117.364 1.00 49.33 137 LYS B CA 1
ATOM 1863 C C . LYS B 1 94 ? 12.746 2.598 118.146 1.00 56.31 137 LYS B C 1
ATOM 1864 O O . LYS B 1 94 ? 13.143 1.564 118.689 1.00 59.06 137 LYS B O 1
ATOM 1870 N N . GLU B 1 95 ? 11.494 3.060 118.281 1.00 51.81 138 GLU B N 1
ATOM 1871 C CA . GLU B 1 95 ? 10.407 2.377 118.992 1.00 52.17 138 GLU B CA 1
ATOM 1872 C C . GLU B 1 95 ? 9.071 2.939 118.504 1.00 54.96 138 GLU B C 1
ATOM 1873 O O . GLU B 1 95 ? 8.939 4.157 118.381 1.00 54.93 138 GLU B O 1
ATOM 1879 N N . LYS B 1 96 ? 8.093 2.069 118.216 1.00 50.71 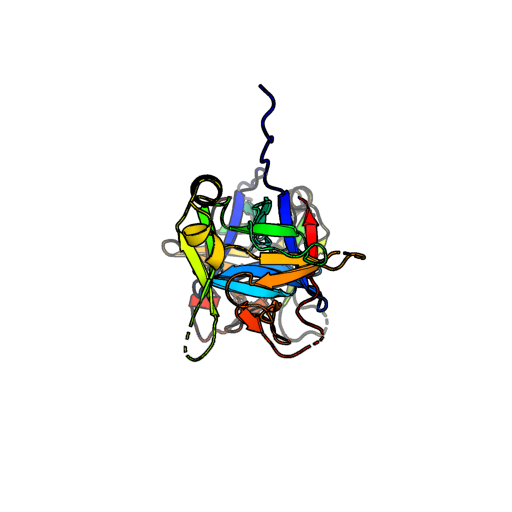139 LYS B N 1
ATOM 1880 C CA . LYS B 1 96 ? 6.757 2.509 117.797 1.00 49.61 139 LYS B CA 1
ATOM 1881 C C . LYS B 1 96 ? 6.057 3.104 119.001 1.00 51.88 139 LYS B C 1
ATOM 1882 O O . LYS B 1 96 ? 6.052 2.476 120.073 1.00 52.35 139 LYS B O 1
ATOM 1888 N N . LEU B 1 97 ? 5.512 4.327 118.841 1.00 46.11 140 LEU B N 1
ATOM 1889 C CA . LEU B 1 97 ? 4.814 5.092 119.884 1.00 45.48 140 LEU B CA 1
ATOM 1890 C C . LEU B 1 97 ? 3.760 4.254 120.652 1.00 50.88 140 LEU B C 1
ATOM 1891 O O . LEU B 1 97 ? 3.759 4.273 121.886 1.00 50.64 140 LEU B O 1
ATOM 1896 N N . MET B 1 98 ? 2.910 3.500 119.933 1.00 49.54 141 MET B N 1
ATOM 1897 C CA . MET B 1 98 ? 1.847 2.689 120.540 1.00 51.45 141 MET B CA 1
ATOM 1898 C C . MET B 1 98 ? 2.405 1.488 121.328 1.00 54.41 141 MET B C 1
ATOM 1899 O O . MET B 1 98 ? 1.791 1.116 122.324 1.00 54.27 141 MET B O 1
ATOM 1904 N N . LYS B 1 99 ? 3.557 0.902 120.913 1.00 50.17 142 LYS B N 1
ATOM 1905 C CA . LYS B 1 99 ? 4.192 -0.199 121.658 1.00 51.05 142 LYS B CA 1
ATOM 1906 C C . LYS B 1 99 ? 4.816 0.358 122.929 1.00 55.58 142 LYS B C 1
ATOM 1907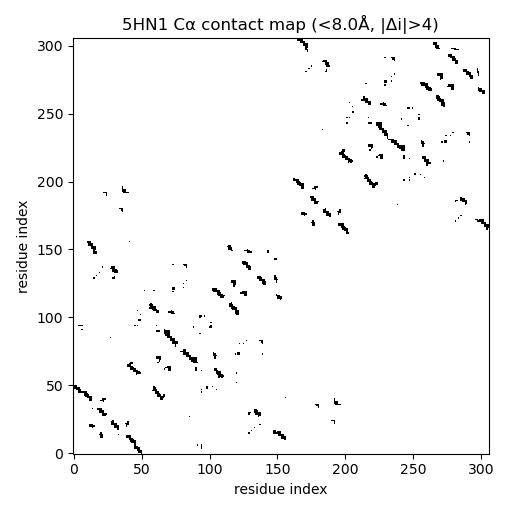 O O . LYS B 1 99 ? 4.904 -0.344 123.935 1.00 57.10 142 LYS B O 1
ATOM 1913 N N . LEU B 1 100 ? 5.255 1.629 122.879 1.00 50.77 143 LEU B N 1
ATOM 1914 C CA . LEU B 1 100 ? 5.849 2.302 124.027 1.00 49.90 143 LEU B CA 1
ATOM 1915 C C . LEU B 1 100 ? 4.767 2.621 125.041 1.00 52.76 143 LEU B C 1
ATOM 1916 O O . LEU B 1 100 ? 4.984 2.426 126.237 1.00 52.77 143 LEU B O 1
ATOM 1921 N N . ALA B 1 101 ? 3.582 3.065 124.555 1.00 47.31 144 ALA B N 1
ATOM 1922 C CA . ALA B 1 101 ? 2.411 3.372 125.374 1.00 46.74 144 ALA B CA 1
ATOM 1923 C C . ALA B 1 101 ? 1.961 2.147 126.180 1.00 52.63 144 ALA B C 1
ATOM 1924 O O . ALA B 1 101 ? 1.391 2.306 127.258 1.00 53.29 144 ALA B O 1
ATOM 1926 N N . ALA B 1 102 ? 2.236 0.930 125.650 1.00 49.80 145 ALA B N 1
ATOM 1927 C CA . ALA B 1 102 ? 1.886 -0.364 126.232 1.00 51.67 145 ALA B CA 1
ATOM 1928 C C . ALA B 1 102 ? 2.950 -0.900 127.235 1.00 57.02 145 ALA B C 1
ATOM 1929 O O . ALA B 1 102 ? 2.698 -1.920 127.876 1.00 59.18 145 ALA B O 1
ATOM 1931 N N . GLN B 1 103 ? 4.110 -0.211 127.392 1.00 51.85 146 GLN B N 1
ATOM 1932 C CA . GLN B 1 103 ? 5.166 -0.610 128.339 1.00 52.20 146 GLN B CA 1
ATOM 1933 C C . GLN B 1 103 ? 4.762 -0.324 129.801 1.00 58.56 146 GLN B C 1
ATOM 1934 O O . GLN B 1 103 ? 3.832 0.455 130.046 1.00 57.86 146 GLN B O 1
ATOM 1940 N N . LYS B 1 104 ? 5.482 -0.942 130.769 1.00 58.01 147 LYS B N 1
ATOM 1941 C CA . LYS B 1 104 ? 5.283 -0.732 132.212 1.00 59.04 147 LYS B CA 1
ATOM 1942 C C . LYS B 1 104 ? 5.754 0.678 132.600 1.00 61.74 147 LYS B C 1
ATOM 1943 O O . LYS B 1 104 ? 6.601 1.254 131.910 1.00 59.99 147 LYS B O 1
ATOM 1945 N N . GLU B 1 105 ? 5.180 1.242 133.674 1.00 59.41 148 GLU B N 1
ATOM 1946 C CA . GLU B 1 105 ? 5.491 2.589 134.161 1.00 58.96 148 GLU B CA 1
ATOM 1947 C C . GLU B 1 105 ? 7.000 2.861 134.151 1.00 64.28 148 GLU B C 1
ATOM 1948 O O . GLU B 1 105 ? 7.434 3.800 133.485 1.00 64.12 148 GLU B O 1
ATOM 1954 N N . SER B 1 106 ? 7.784 2.016 134.843 1.00 62.07 149 SER B N 1
ATOM 1955 C CA . SER B 1 106 ? 9.242 2.119 134.978 1.00 62.31 149 SER B CA 1
ATOM 1956 C C . SER B 1 106 ? 9.958 2.225 133.624 1.00 62.40 149 SER B C 1
ATOM 1957 O O . SER B 1 106 ? 10.917 2.991 133.518 1.00 62.35 149 SER B O 1
ATOM 1960 N N . ALA B 1 107 ? 9.485 1.482 132.599 1.00 56.07 150 ALA B N 1
ATOM 1961 C CA . ALA B 1 107 ? 10.060 1.495 131.256 1.00 53.85 150 ALA B CA 1
ATOM 1962 C C . ALA B 1 107 ? 9.663 2.756 130.475 1.00 54.34 150 ALA B C 1
ATOM 1963 O O . ALA B 1 107 ? 10.472 3.250 129.689 1.00 52.89 150 ALA B O 1
ATOM 1965 N N . ARG B 1 108 ? 8.430 3.258 130.669 1.00 49.86 151 ARG B N 1
ATOM 1966 C CA . ARG B 1 108 ? 7.924 4.459 129.983 1.00 48.38 151 ARG B CA 1
ATOM 1967 C C . ARG B 1 108 ? 8.490 5.770 130.553 1.00 55.07 151 ARG B C 1
ATOM 1968 O O . ARG B 1 108 ? 8.600 6.744 129.806 1.00 54.10 151 ARG B O 1
ATOM 1976 N N . ARG B 1 109 ? 8.778 5.812 131.884 1.00 53.56 152 ARG B N 1
ATOM 1977 C CA . ARG B 1 109 ? 9.247 6.991 132.629 1.00 53.85 152 ARG B CA 1
ATOM 1978 C C . ARG B 1 109 ? 10.369 7.785 131.894 1.00 56.59 152 ARG B C 1
ATOM 1979 O O . ARG B 1 109 ? 10.180 8.992 131.755 1.00 55.26 152 ARG B O 1
ATOM 1987 N N . PRO B 1 110 ? 11.485 7.196 131.373 1.00 53.72 153 PRO B N 1
ATOM 1988 C CA . PRO B 1 110 ? 12.480 8.033 130.653 1.00 53.10 153 PRO B CA 1
ATOM 1989 C C . PRO B 1 110 ? 11.921 8.784 129.432 1.00 55.69 153 PRO B C 1
ATOM 1990 O O . PRO B 1 110 ? 12.455 9.827 129.061 1.00 56.54 153 PRO B O 1
ATOM 1994 N N . PHE B 1 111 ? 10.843 8.261 128.824 1.00 49.35 154 PHE B N 1
ATOM 1995 C CA . PHE B 1 111 ? 10.210 8.805 127.615 1.00 45.93 154 PHE B CA 1
ATOM 1996 C C . PHE B 1 111 ? 9.067 9.779 127.899 1.00 49.41 154 PHE B C 1
ATOM 1997 O O . PHE B 1 111 ? 8.513 10.334 126.956 1.00 48.31 154 PHE B O 1
ATOM 2005 N N . ILE B 1 112 ? 8.676 9.960 129.167 1.00 47.10 155 ILE B N 1
ATOM 2006 C CA . ILE B 1 112 ? 7.540 10.822 129.486 1.00 46.76 155 ILE B CA 1
ATOM 2007 C C . ILE B 1 112 ? 8.002 12.263 129.752 1.00 49.78 155 ILE B C 1
ATOM 2008 O O . ILE B 1 112 ? 9.036 12.507 130.382 1.00 49.61 155 ILE B O 1
ATOM 2013 N N . PHE B 1 113 ? 7.203 13.204 129.238 1.00 45.11 156 PHE B N 1
ATOM 2014 C CA . PHE B 1 113 ? 7.370 14.635 129.419 1.00 45.10 156 PHE B CA 1
ATOM 2015 C C . PHE B 1 113 ? 6.043 15.224 129.915 1.00 52.92 156 PHE B C 1
ATOM 2016 O O . PHE B 1 113 ? 4.978 14.723 129.547 1.00 52.49 156 PHE B O 1
ATOM 2024 N N . TYR B 1 114 ? 6.104 16.247 130.781 1.00 51.80 157 TYR B N 1
ATOM 2025 C CA . TYR B 1 114 ? 4.911 16.922 131.289 1.00 53.63 157 TYR B CA 1
ATOM 2026 C C . TYR B 1 114 ? 4.635 18.175 130.459 1.00 61.63 157 TYR B C 1
ATOM 2027 O O . TYR B 1 114 ? 5.525 19.003 130.310 1.00 63.22 157 TYR B O 1
ATOM 2036 N N . ARG B 1 115 ? 3.409 18.309 129.925 1.00 59.81 158 ARG B N 1
ATOM 2037 C CA . ARG B 1 115 ? 2.983 19.439 129.094 1.00 60.29 158 ARG B CA 1
ATOM 2038 C C . ARG B 1 115 ? 2.227 20.484 129.927 1.00 67.47 158 ARG B C 1
ATOM 2039 O O . ARG B 1 115 ? 1.290 20.156 130.670 1.00 68.75 158 ARG B O 1
ATOM 2047 N N . ALA B 1 116 ? 2.651 21.750 129.793 1.00 66.20 159 ALA B N 1
ATOM 2048 C CA . ALA B 1 116 ? 2.052 22.890 130.497 1.00 69.30 159 ALA B CA 1
ATOM 2049 C C . ALA B 1 116 ? 1.676 23.963 129.485 1.00 74.22 159 ALA B C 1
ATOM 2050 O O . ALA B 1 116 ? 2.568 24.599 128.928 1.00 74.27 159 ALA B O 1
ATOM 2052 N N . GLN B 1 117 ? 0.353 24.130 129.220 1.00 71.19 160 GLN B N 1
ATOM 2053 C CA . GLN B 1 117 ? -0.197 25.076 128.248 1.00 89.77 160 GLN B CA 1
ATOM 2054 C C . GLN B 1 117 ? -0.563 26.394 128.921 1.00 113.24 160 GLN B C 1
ATOM 2055 O O . GLN B 1 117 ? -1.473 26.426 129.739 1.00 92.77 160 GLN B O 1
ATOM 2061 N N . GLY B 1 119 ? -0.674 30.145 127.602 1.00 95.17 162 GLY B N 1
ATOM 2062 C CA . GLY B 1 119 ? -1.838 30.412 126.764 1.00 96.44 162 GLY B CA 1
ATOM 2063 C C . GLY B 1 119 ? -1.767 29.678 125.441 1.00 96.80 162 GLY B C 1
ATOM 2064 O O . GLY B 1 119 ? -2.395 28.625 125.279 1.00 94.90 162 GLY B O 1
ATOM 2065 N N . SER B 1 120 ? -0.985 30.233 124.493 1.00 91.55 163 SER B N 1
ATOM 2066 C CA . SER B 1 120 ? -0.710 29.628 123.179 1.00 87.86 163 SER B CA 1
ATOM 2067 C C . SER B 1 120 ? 0.647 28.897 123.213 1.00 85.44 163 SER B C 1
ATOM 2068 O O . SER B 1 120 ? 1.038 28.263 122.223 1.00 82.45 163 SER B O 1
ATOM 2071 N N . TRP B 1 121 ? 1.360 28.998 124.360 1.00 80.26 164 TRP B N 1
ATOM 2072 C CA . TRP B 1 121 ? 2.687 28.413 124.573 1.00 76.65 164 TRP B CA 1
ATOM 2073 C C . TRP B 1 121 ? 2.645 27.134 125.409 1.00 73.93 164 TRP B C 1
ATOM 2074 O O . TRP B 1 121 ? 1.737 26.939 126.218 1.00 73.41 164 TRP B O 1
ATOM 2085 N N . ASN B 1 122 ? 3.636 26.255 125.184 1.00 65.17 165 ASN B N 1
ATOM 2086 C CA . ASN B 1 122 ? 3.761 24.975 125.865 1.00 61.63 165 ASN B CA 1
ATOM 2087 C C . ASN B 1 122 ? 5.181 24.699 126.328 1.00 62.78 165 ASN B C 1
ATOM 2088 O O . ASN B 1 122 ? 6.142 24.951 125.604 1.00 60.20 165 ASN B O 1
ATOM 2093 N N . MET B 1 123 ? 5.303 24.146 127.527 1.00 60.01 166 MET B N 1
ATOM 2094 C CA . MET B 1 123 ? 6.578 23.722 128.099 1.00 60.07 166 MET B CA 1
ATOM 2095 C C . MET B 1 123 ? 6.563 22.204 128.210 1.00 59.81 166 MET B C 1
ATOM 2096 O O . MET B 1 123 ? 5.513 21.602 128.476 1.00 57.69 166 MET B O 1
ATOM 2101 N N . LEU B 1 124 ? 7.717 21.588 127.994 1.00 55.71 167 LEU B N 1
ATOM 2102 C CA . LEU B 1 124 ? 7.841 20.140 128.048 1.00 53.18 167 LEU B CA 1
ATOM 2103 C C . LEU B 1 124 ? 8.909 19.778 129.052 1.00 57.91 167 LEU B C 1
ATOM 2104 O O . LEU B 1 124 ? 10.102 19.898 128.772 1.00 56.99 167 LEU B O 1
ATOM 2109 N N . GLU B 1 125 ? 8.471 19.375 130.248 1.00 56.99 168 GLU B N 1
ATOM 2110 C CA . GLU B 1 125 ? 9.376 19.007 131.317 1.00 57.91 168 GLU B CA 1
ATOM 2111 C C . GLU B 1 125 ? 9.541 17.496 131.384 1.00 58.69 168 GLU B C 1
ATOM 2112 O O . GLU B 1 125 ? 8.546 16.762 131.389 1.00 56.34 168 GLU B O 1
ATOM 2118 N N . SER B 1 126 ? 10.807 17.044 131.465 1.00 54.17 169 SER B N 1
ATOM 2119 C CA . SER B 1 126 ? 11.174 15.636 131.604 1.00 52.14 169 SER B CA 1
ATOM 2120 C C . SER B 1 126 ? 10.650 15.054 132.928 1.00 57.83 169 SER B C 1
ATOM 2121 O O . SER B 1 126 ? 10.835 15.665 133.975 1.00 60.68 169 SER B O 1
ATOM 2124 N N . ALA B 1 127 ? 10.029 13.862 132.874 1.00 52.31 170 ALA B N 1
ATOM 2125 C CA . ALA B 1 127 ? 9.517 13.142 134.039 1.00 52.37 170 ALA B CA 1
ATOM 2126 C C . ALA B 1 127 ? 10.650 12.407 134.790 1.00 56.95 170 ALA B C 1
ATOM 2127 O O . ALA B 1 127 ? 10.662 12.409 136.021 1.00 58.46 170 ALA B O 1
ATOM 2129 N N . ALA B 1 128 ? 11.609 11.812 134.048 1.00 53.35 171 ALA B N 1
ATOM 2130 C CA . ALA B 1 128 ? 12.755 11.089 134.612 1.00 55.09 171 ALA B CA 1
ATOM 2131 C C . ALA B 1 128 ? 13.749 12.047 135.294 1.00 62.96 171 ALA B C 1
ATOM 2132 O O . ALA B 1 128 ? 14.437 11.647 136.235 1.00 64.86 171 ALA B O 1
ATOM 2134 N N . HIS B 1 129 ? 13.821 13.299 134.810 1.00 60.17 172 HIS B N 1
ATOM 2135 C CA . HIS B 1 129 ? 14.723 14.309 135.336 1.00 63.06 172 HIS B CA 1
ATOM 2136 C C . HIS B 1 129 ? 13.976 15.630 135.607 1.00 67.31 172 HIS B C 1
ATOM 2137 O O . HIS B 1 129 ? 14.164 16.599 134.866 1.00 65.97 172 HIS B O 1
ATOM 2144 N N . PRO B 1 130 ? 13.150 15.713 136.682 1.00 66.31 173 PRO B N 1
ATOM 2145 C CA . PRO B 1 130 ? 12.451 16.985 136.979 1.00 67.66 173 PRO B CA 1
ATOM 2146 C C . PRO B 1 130 ? 13.385 18.201 136.991 1.00 73.72 173 PRO B C 1
ATOM 2147 O O . PRO B 1 130 ? 14.532 18.112 137.445 1.00 75.54 173 PRO B O 1
ATOM 2151 N N . GLY B 1 131 ? 12.894 19.303 136.433 1.00 69.09 174 GLY B N 1
ATOM 2152 C CA . GLY B 1 131 ? 13.647 20.544 136.337 1.00 71.41 174 GLY B CA 1
ATOM 2153 C C . GLY B 1 131 ? 14.304 20.723 134.989 1.00 73.90 174 GLY B C 1
ATOM 2154 O O . GLY B 1 131 ? 14.716 21.832 134.649 1.00 74.79 174 GLY B O 1
ATOM 2155 N N . TRP B 1 132 ? 14.384 19.635 134.198 1.00 68.47 175 TRP B N 1
ATOM 2156 C CA . TRP B 1 132 ? 14.969 19.676 132.863 1.00 65.82 175 TRP B CA 1
ATOM 2157 C C . TRP B 1 132 ? 13.860 19.776 131.836 1.00 67.26 175 TRP B C 1
ATOM 2158 O O . TRP B 1 132 ? 12.987 18.903 131.740 1.00 64.86 175 TRP B O 1
ATOM 2169 N N . PHE B 1 133 ? 13.882 20.891 131.102 1.00 63.83 176 PHE B N 1
ATOM 2170 C CA . PHE B 1 133 ? 12.909 21.249 130.083 1.00 61.75 176 PHE B CA 1
ATOM 2171 C C . PHE B 1 133 ? 13.481 21.146 128.670 1.00 65.14 176 PHE B C 1
ATOM 2172 O O . PHE B 1 133 ? 14.635 21.543 128.447 1.00 67.00 176 PHE B O 1
ATOM 2180 N N . ILE B 1 134 ? 12.666 20.669 127.701 1.00 56.95 177 ILE B N 1
ATOM 2181 C CA . ILE B 1 134 ? 13.080 20.616 126.292 1.00 54.07 177 ILE B CA 1
ATOM 2182 C C . ILE B 1 134 ? 13.341 22.064 125.841 1.00 62.37 177 ILE B C 1
ATOM 2183 O O . ILE B 1 134 ? 12.531 22.937 126.156 1.00 63.60 177 ILE B O 1
ATOM 2188 N N . CYS B 1 135 ? 14.468 22.327 125.144 1.00 60.06 178 CYS B N 1
ATOM 2189 C CA . CYS B 1 135 ? 14.782 23.681 124.700 1.00 62.08 178 CYS B CA 1
ATOM 2190 C C . CYS B 1 135 ? 15.417 23.717 123.306 1.00 65.64 178 CYS B C 1
ATOM 2191 O O . CYS B 1 135 ? 15.937 22.715 122.820 1.00 63.00 178 CYS B O 1
ATOM 2194 N N . THR B 1 136 ? 15.435 24.917 122.713 1.00 65.16 179 THR B N 1
ATOM 2195 C CA . THR B 1 136 ? 16.101 25.227 121.445 1.00 65.69 179 THR B CA 1
ATOM 2196 C C . THR B 1 136 ? 17.121 26.337 121.700 1.00 74.76 179 THR B C 1
ATOM 2197 O O . THR B 1 136 ? 16.978 27.094 122.664 1.00 76.01 179 THR B O 1
ATOM 2201 N N . SER B 1 137 ? 18.141 26.432 120.836 1.00 74.32 180 SER B N 1
ATOM 2202 C CA . SER B 1 137 ? 19.203 27.439 120.902 1.00 78.28 180 SER B CA 1
ATOM 2203 C C . SER B 1 137 ? 18.733 28.812 120.379 1.00 87.48 180 SER B C 1
ATOM 2204 O O . SER B 1 137 ? 17.764 28.876 119.615 1.00 84.85 180 SER B O 1
ATOM 2207 N N . CYS B 1 138 ? 19.473 29.905 120.745 1.00 90.88 181 CYS B N 1
ATOM 2208 C CA . CYS B 1 138 ? 19.249 31.272 120.233 1.00 94.48 181 CYS B CA 1
ATOM 2209 C C . CYS B 1 138 ? 19.609 31.261 118.756 1.00 98.22 181 CYS B C 1
ATOM 2210 O O . CYS B 1 138 ? 19.060 32.020 117.954 1.00 98.57 181 CYS B O 1
ATOM 2213 N N . ASN B 1 139 ? 20.575 30.398 118.422 1.00 93.98 182 ASN B N 1
ATOM 2214 C CA . ASN B 1 139 ? 21.141 30.235 117.101 1.00 93.86 182 ASN B CA 1
ATOM 2215 C C . ASN B 1 139 ? 20.431 29.152 116.293 1.00 95.11 182 ASN B C 1
ATOM 2216 O O . ASN B 1 139 ? 19.888 28.193 116.846 1.00 91.89 182 ASN B O 1
ATOM 2221 N N . CYS B 1 140 ? 20.434 29.337 114.967 1.00 92.95 183 CYS B N 1
ATOM 2222 C CA . CYS B 1 140 ? 19.808 28.464 113.978 1.00 89.98 183 CYS B CA 1
ATOM 2223 C C . CYS B 1 140 ? 20.636 27.199 113.777 1.00 90.06 183 CYS B C 1
ATOM 2224 O O . CYS B 1 140 ? 21.809 27.154 114.148 1.00 91.26 183 CYS B O 1
ATOM 2227 N N . ASN B 1 141 ? 20.004 26.175 113.178 1.00 82.54 184 ASN B N 1
ATOM 2228 C CA . ASN B 1 141 ? 20.561 24.878 112.783 1.00 80.10 184 ASN B CA 1
ATOM 2229 C C . ASN B 1 141 ? 21.423 24.213 113.879 1.00 80.81 184 ASN B C 1
ATOM 2230 O O . ASN B 1 141 ? 22.427 23.560 113.578 1.00 80.57 184 ASN B O 1
ATOM 2235 N N . GLU B 1 142 ? 20.982 24.359 115.150 1.00 74.87 185 GLU B N 1
ATOM 2236 C CA . GLU B 1 142 ? 21.593 23.781 116.351 1.00 73.75 185 GLU B CA 1
ATOM 2237 C C . GLU B 1 142 ? 20.674 22.657 116.917 1.00 71.14 185 GLU B C 1
ATOM 2238 O O . GLU B 1 142 ? 19.455 22.745 116.713 1.00 67.52 185 GLU B O 1
ATOM 2244 N N . PRO B 1 143 ? 21.211 21.602 117.607 1.00 65.51 186 PRO B N 1
ATOM 2245 C CA . PRO B 1 143 ? 20.329 20.516 118.100 1.00 62.13 186 PRO B CA 1
ATOM 2246 C C . PRO B 1 143 ? 19.335 20.928 119.175 1.00 63.39 186 PRO B C 1
ATOM 2247 O O . PRO B 1 143 ? 19.524 21.933 119.864 1.00 64.60 186 PRO B O 1
ATOM 2251 N N . VAL B 1 144 ? 18.267 20.132 119.311 1.00 56.62 187 VAL B N 1
ATOM 2252 C CA . VAL B 1 144 ? 17.265 20.305 120.363 1.00 54.54 187 VAL B CA 1
ATOM 2253 C C . VAL B 1 144 ? 17.809 19.569 121.591 1.00 59.02 187 VAL B C 1
ATOM 2254 O O . VAL B 1 144 ? 18.353 18.469 121.447 1.00 58.17 187 VAL B O 1
ATOM 2258 N N . GLY B 1 145 ? 17.729 20.199 122.763 1.00 56.99 188 GLY B N 1
ATOM 2259 C CA . GLY B 1 145 ? 18.210 19.596 124.001 1.00 57.92 188 GLY B CA 1
ATOM 2260 C C . GLY B 1 145 ? 17.298 19.809 125.186 1.00 62.01 188 GLY B C 1
ATOM 2261 O O . GLY B 1 145 ? 16.105 20.090 125.022 1.00 60.19 188 GLY B O 1
ATOM 2262 N N . VAL B 1 146 ? 17.865 19.657 126.390 1.00 60.55 189 VAL B N 1
ATOM 2263 C CA . VAL B 1 146 ? 17.173 19.868 127.672 1.00 60.82 189 VAL B CA 1
ATOM 2264 C C . VAL B 1 146 ? 17.969 20.860 128.486 1.00 68.85 189 VAL B C 1
ATOM 2265 O O . VAL B 1 146 ? 19.194 20.911 128.335 1.00 69.92 189 VAL B O 1
ATOM 2269 N N . THR B 1 147 ? 17.289 21.664 129.334 1.00 68.21 190 THR B N 1
ATOM 2270 C CA . THR B 1 147 ? 17.967 22.659 130.178 1.00 72.53 190 THR B CA 1
ATOM 2271 C C . THR B 1 147 ? 17.269 22.834 131.543 1.00 80.89 190 THR B C 1
ATOM 2272 O O . THR B 1 147 ? 16.046 22.708 131.658 1.00 79.62 190 THR B O 1
ATOM 2276 N N . ASP B 1 148 ? 18.067 23.133 132.569 1.00 82.82 191 ASP B N 1
ATOM 2277 C CA . ASP B 1 148 ? 17.587 23.402 133.923 1.00 85.75 191 ASP B CA 1
ATOM 2278 C C . ASP B 1 148 ? 17.693 24.921 134.202 1.00 95.99 191 ASP B C 1
ATOM 2279 O O . ASP B 1 148 ? 17.217 25.386 135.234 1.00 98.81 191 ASP B O 1
ATOM 2284 N N . LYS B 1 149 ? 18.309 25.685 133.269 1.00 94.42 192 LYS B N 1
ATOM 2285 C CA . LYS B 1 149 ? 18.485 27.139 133.380 1.00 98.97 192 LYS B CA 1
ATOM 2286 C C . LYS B 1 149 ? 17.445 27.874 132.522 1.00 102.27 192 LYS B C 1
ATOM 2287 O O . LYS B 1 149 ? 17.303 27.578 131.337 1.00 98.32 192 LYS B O 1
ATOM 2293 N N . PHE B 1 150 ? 16.715 28.820 133.138 1.00 102.30 193 PHE B N 1
ATOM 2294 C CA . PHE B 1 150 ? 15.667 29.619 132.500 1.00 125.92 193 PHE B CA 1
ATOM 2295 C C . PHE B 1 150 ? 16.232 30.947 131.993 1.00 154.14 193 PHE B C 1
ATOM 2296 O O . PHE B 1 150 ? 16.873 31.678 132.748 1.00 119.50 193 PHE B O 1
ATOM 2304 N N . LYS B 1 154 ? 12.345 31.269 128.181 1.00 102.78 197 LYS B N 1
ATOM 2305 C CA . LYS B 1 154 ? 12.734 32.102 127.047 1.00 103.90 197 LYS B CA 1
ATOM 2306 C C . LYS B 1 154 ? 12.840 31.275 125.761 1.00 103.66 197 LYS B C 1
ATOM 2307 O O . LYS B 1 154 ? 12.402 31.729 124.699 1.00 103.30 197 LYS B O 1
ATOM 2309 N N . HIS B 1 155 ? 13.427 30.067 125.859 1.00 96.42 198 HIS B N 1
ATOM 2310 C CA . HIS B 1 155 ? 13.629 29.164 124.726 1.00 91.53 198 HIS B CA 1
ATOM 2311 C C . HIS B 1 155 ? 13.103 27.752 125.055 1.00 86.91 198 HIS B C 1
ATOM 2312 O O . HIS B 1 155 ? 13.640 26.754 124.568 1.00 82.58 198 HIS B O 1
ATOM 2319 N N . ILE B 1 156 ? 12.034 27.690 125.885 1.00 81.53 199 ILE B N 1
ATOM 2320 C CA . ILE B 1 156 ? 11.338 26.474 126.320 1.00 77.88 199 ILE B CA 1
ATOM 2321 C C . ILE B 1 156 ? 9.804 26.649 126.107 1.00 78.31 199 ILE B C 1
ATOM 2322 O O . ILE B 1 156 ? 9.028 25.719 126.364 1.00 76.14 199 ILE B O 1
ATOM 2327 N N . GLU B 1 157 ? 9.367 27.840 125.668 1.00 74.50 200 GLU B N 1
ATOM 2328 C CA . GLU B 1 157 ? 7.955 28.072 125.361 1.00 73.16 200 GLU B CA 1
ATOM 2329 C C . GLU B 1 157 ? 7.774 27.713 123.893 1.00 70.92 200 GLU B C 1
ATOM 2330 O O . GLU B 1 157 ? 8.442 28.285 123.028 1.00 71.25 200 GLU B O 1
ATOM 2336 N N . PHE B 1 158 ? 6.941 26.714 123.611 1.00 62.60 201 PHE B N 1
ATOM 2337 C CA . PHE B 1 158 ? 6.759 26.275 122.237 1.00 59.17 201 PHE B CA 1
ATOM 2338 C C . PHE B 1 158 ? 5.324 26.402 121.780 1.00 63.31 201 PHE B C 1
ATOM 2339 O O . PHE B 1 158 ? 4.394 26.199 122.556 1.00 62.14 201 PHE B O 1
ATOM 2347 N N . SER B 1 159 ? 5.161 26.738 120.497 1.00 60.14 202 SER B N 1
ATOM 2348 C CA . SER B 1 159 ? 3.876 26.827 119.826 1.00 59.98 202 SER B CA 1
ATOM 2349 C C . SER B 1 159 ? 3.624 25.490 119.125 1.00 61.58 202 SER B C 1
ATOM 2350 O O . SER B 1 159 ? 4.456 25.044 118.325 1.00 59.91 202 SER B O 1
ATOM 2353 N N . PHE B 1 160 ? 2.521 24.822 119.475 1.00 58.72 203 PHE B N 1
ATOM 2354 C CA . PHE B 1 160 ? 2.134 23.537 118.894 1.00 56.98 203 PHE B CA 1
ATOM 2355 C C . PHE B 1 160 ? 1.096 23.803 117.808 1.00 65.93 203 PHE B C 1
ATOM 2356 O O . PHE B 1 160 ? -0.016 24.238 118.117 1.00 68.23 203 PHE B O 1
ATOM 2364 N N . GLN B 1 161 ? 1.482 23.636 116.532 1.00 63.33 204 GLN B N 1
ATOM 2365 C CA . GLN B 1 161 ? 0.580 23.942 115.423 1.00 66.27 204 GLN B CA 1
ATOM 2366 C C . GLN B 1 161 ? 0.094 22.638 114.784 1.00 72.74 204 GLN B C 1
ATOM 2367 O O . GLN B 1 161 ? 0.895 21.874 114.249 1.00 68.98 204 GLN B O 1
ATOM 2373 N N . PRO B 1 162 ? -1.217 22.338 114.843 1.00 76.15 205 PRO B N 1
ATOM 2374 C CA . PRO B 1 162 ? -1.684 21.052 114.306 1.00 76.98 205 PRO B CA 1
ATOM 2375 C C . PRO B 1 162 ? -1.776 21.055 112.781 1.00 85.17 205 PRO B C 1
ATOM 2376 O O . PRO B 1 162 ? -1.734 22.121 112.155 1.00 87.80 205 PRO B O 1
ATOM 2380 N N . VAL B 1 163 ? -1.841 19.849 112.185 1.00 81.38 206 VAL B N 1
ATOM 2381 C CA . VAL B 1 163 ? -1.899 19.663 110.733 1.00 101.19 206 VAL B CA 1
ATOM 2382 C C . VAL B 1 163 ? -3.063 18.722 110.354 1.00 142.56 206 VAL B C 1
ATOM 2383 O O . VAL B 1 163 ? -3.699 18.127 111.223 1.00 110.14 206 VAL B O 1
#

Radius of gyration: 25.51 Å; Cα contacts (8 Å, |Δi|>4): 748; chains: 2; bounding box: 53×52×82 Å

Sequence (306 aa):
SPKVKNLNPKKFSIHDQDHKVLVLDSGNLIAVPDKNYIRPEIFFALASSLSSASAEKGSPILLGVSKGEFCLYCDKDGQSHPSLQLKKEKLMKLAAQKESARRPFIFYRAQVGSWNMLESAAHPGWFICTSCNCNEPVGVTDKFENRKHIEFSFQPVPKVKNLNPKKFSIHDQDHKVLVLDSGNLIAVPDKNYIRPEIFFALASSLSSASAEKGSPILLGVSKGEFCLYCDKSHPSLQLKKEKLMKLAAQKESARRPFIFYRAQGSWNMLESAAHPGWFICTSCNCNEPVGVTDKFKHIEFSFQPV

Secondary structure (DSSP, 8-state):
-PPP---S-EEEEEEESSSEEEEEETTEEEEEE--TTB----EEEEE---TT--TTS-EEEEEEETTTTEEEEEE----SS-EEEEEE--HHHHHTS-HHHHGGG-EEEEEETTEEEEEESSSTT-EEE--SSSSEE-EEES--S-GGGT-EEEEE-/------PPEEEEEE-TTSEEEEEETTEEEEEE--TTB----EEEEE---SS--TTS-EEEEEEETTTTEEEEEE----EEEEEE--HHHHHTS-HHHHGGGEEEEE----BEEEESSSTT-EEE--SSTTEE-EEES----S-BEEEE-

InterPro domains:
  IPR000975 Interleukin-1 family [PF00340] (96-194)
  IPR000975 Interleukin-1 family [PR00264] (107-127)
  IPR000975 Interleukin-1 family [PR00264] (150-163)
  IPR000975 Interleukin-1 family [PR00264] (164-179)
  IPR000975 Interleukin-1 family [PTHR10078] (10-205)
  IPR003297 Interleukin-1 receptor antagonist/Interleukin-36 [PR01360] (110-127)
  IPR003297 Interleukin-1 receptor antagonist/Interleukin-36 [PR01360] (172-190)
  IPR008996 Cytokine IL1/FGF [SSF50353] (57-205)

Solvent-accessible surface area: 16652 Å² total; per-residue (Å²): 134,112,139,111,81,65,122,127,29,152,108,14,7,4,23,7,71,46,150,9,1,4,1,33,25,107,54,88,10,14,2,2,47,66,75,135,16,8,115,49,25,53,0,28,9,2,43,8,4,15,67,84,37,60,115,132,51,25,64,29,12,0,1,0,0,36,168,4,78,66,0,4,40,0,42,112,103,123,101,82,108,13,37,25,45,45,99,153,18,127,3,84,121,2,9,86,61,86,57,90,36,11,95,39,11,0,0,10,69,40,118,95,77,102,18,5,50,2,20,0,3,20,42,72,34,41,45,4,19,8,40,109,80,52,88,64,87,10,24,18,29,75,161,124,187,60,154,80,18,9,30,1,16,36,87,110,129,177,138,128,176,127,77,108,31,147,93,9,8,4,17,4,71,73,150,5,0,3,0,39,28,98,52,88,10,16,1,4,51,57,87,98,20,9,106,27,24,53,1,32,10,5,73,10,84,11,105,74,50,72,115,165,74,34,54,25,14,0,0,0,0,40,179,4,53,64,0,5,38,0,52,154,132,124,12,51,26,71,44,95,144,41,108,8,91,126,4,27,87,77,69,58,93,46,27,102,40,21,0,0,16,53,56,134,87,89,98,2,44,0,28,1,4,30,43,92,32,41,24,5,21,7,36,94,99,64,82,80,90,13,23,19,29,60,157,169,75,52,5,49,0,22,29,83,115,140

Organism: Homo sapiens (NCBI:txid9606)